Protein AF-A0A4Y8X3A4-F1 (afdb_monomer)

Sequence (207 aa):
MAQTANESTAATILEIVTMAEDASRSAALAQLQHLPTLPSWVALDLTAADAIVARTTQTIHALTLPLPDTMVPVMRAQLRNGIVVGATPRQTARRIMTQLEGAFMGGAVRGERIARTEQLDAHRVAQHAAEQSNRGILKGWVWYTTFDKRTCVSCLVKHGTEYPVDEYGPNDHQNGRCTRLPLTKTAVELGFPGSVEPPSTIPDARA

Nearest PDB structures (foldseek):
  1yvi-assembly2_B  TM=3.212E-01  e=8.922E-01  Oryza sativa
  2k3n-assembly1_A  TM=3.184E-01  e=2.377E+00  Trichonephila antipodiana

Structure (mmCIF, N/CA/C/O backbone):
data_AF-A0A4Y8X3A4-F1
#
_entry.id   AF-A0A4Y8X3A4-F1
#
loop_
_atom_site.group_PDB
_atom_site.id
_atom_site.type_symbol
_atom_site.label_atom_id
_atom_site.label_alt_id
_atom_site.label_comp_id
_atom_site.label_asym_id
_atom_site.label_entity_id
_atom_site.label_seq_id
_atom_site.pdbx_PDB_ins_code
_atom_site.Cartn_x
_atom_site.Cartn_y
_atom_site.Cartn_z
_atom_site.occupancy
_atom_site.B_iso_or_equiv
_atom_site.auth_seq_id
_atom_site.auth_comp_id
_atom_site.auth_asym_id
_atom_site.auth_atom_id
_atom_site.pdbx_PDB_model_num
ATOM 1 N N . MET A 1 1 ? -48.521 -6.956 6.262 1.00 37.25 1 MET A N 1
ATOM 2 C CA . MET A 1 1 ? -47.932 -6.610 4.953 1.00 37.25 1 MET A CA 1
ATOM 3 C C . MET A 1 1 ? -47.542 -5.145 5.012 1.00 37.25 1 MET A C 1
ATOM 5 O O . MET A 1 1 ? -48.410 -4.298 4.888 1.00 37.25 1 MET A O 1
ATOM 9 N N . ALA A 1 2 ? -46.287 -4.854 5.344 1.00 36.62 2 ALA A N 1
ATOM 10 C CA . ALA A 1 2 ? -45.780 -3.490 5.449 1.00 36.62 2 ALA A CA 1
ATOM 11 C C . ALA A 1 2 ? -44.414 -3.452 4.767 1.00 36.62 2 ALA A C 1
ATOM 13 O O . ALA A 1 2 ? -43.447 -4.017 5.270 1.00 36.62 2 ALA A O 1
ATOM 14 N N . GLN A 1 3 ? -44.382 -2.837 3.592 1.00 39.06 3 GLN A N 1
ATOM 15 C CA . GLN A 1 3 ? -43.171 -2.515 2.861 1.00 39.06 3 GLN A CA 1
ATOM 16 C C . GLN A 1 3 ? -43.352 -1.081 2.377 1.00 39.06 3 GLN A C 1
ATOM 18 O O . GLN A 1 3 ? -44.061 -0.817 1.413 1.00 39.06 3 GLN A O 1
ATOM 23 N N . THR A 1 4 ? -42.753 -0.150 3.107 1.00 38.50 4 THR A N 1
ATOM 24 C CA . THR A 1 4 ? -42.442 1.188 2.611 1.00 38.50 4 THR A CA 1
ATOM 25 C C . THR A 1 4 ? -40.965 1.385 2.877 1.00 38.50 4 THR A C 1
ATOM 27 O O . THR A 1 4 ? -40.531 1.512 4.022 1.00 38.50 4 THR A O 1
ATOM 30 N N . ALA A 1 5 ? -40.216 1.265 1.787 1.00 39.66 5 ALA A N 1
ATOM 31 C CA . ALA A 1 5 ? -38.786 1.429 1.702 1.00 39.66 5 ALA A CA 1
ATOM 32 C C . ALA A 1 5 ? -38.383 2.824 2.189 1.00 39.66 5 ALA A C 1
ATOM 34 O O . ALA A 1 5 ? -38.935 3.831 1.754 1.00 39.66 5 ALA A O 1
ATOM 35 N N . ASN A 1 6 ? -37.398 2.862 3.080 1.00 40.59 6 ASN A N 1
ATOM 36 C CA . ASN A 1 6 ? -36.622 4.059 3.355 1.00 40.59 6 ASN A CA 1
ATOM 37 C C . ASN A 1 6 ? -35.340 3.964 2.512 1.00 40.59 6 ASN A C 1
ATOM 39 O O . ASN A 1 6 ? -34.257 3.695 3.029 1.00 40.59 6 ASN A O 1
ATOM 43 N N . GLU A 1 7 ? -35.491 4.066 1.190 1.00 40.91 7 GLU A N 1
ATOM 44 C CA . GLU A 1 7 ? -34.378 4.218 0.249 1.00 40.91 7 GLU A CA 1
ATOM 45 C C . GLU A 1 7 ? -33.883 5.664 0.333 1.00 40.91 7 GLU A C 1
ATOM 47 O O . GLU A 1 7 ? -34.281 6.545 -0.423 1.00 40.91 7 GLU A O 1
ATOM 52 N N . SER A 1 8 ? -33.030 5.925 1.321 1.00 42.97 8 SER A N 1
ATOM 53 C CA . SER A 1 8 ? -32.225 7.139 1.348 1.00 42.97 8 SER A CA 1
ATOM 54 C C . SER A 1 8 ? -31.161 7.035 0.254 1.00 42.97 8 SER A C 1
ATOM 56 O O . SER A 1 8 ? -30.198 6.278 0.384 1.00 42.97 8 SER A O 1
ATOM 58 N N . THR A 1 9 ? -31.330 7.806 -0.819 1.00 42.16 9 THR A N 1
ATOM 59 C CA . THR A 1 9 ? -30.312 8.137 -1.829 1.00 42.16 9 THR A CA 1
ATOM 60 C C . THR A 1 9 ? -29.210 9.010 -1.216 1.00 42.16 9 THR A C 1
ATOM 62 O O . THR A 1 9 ? -29.024 10.167 -1.592 1.00 42.16 9 THR A O 1
ATOM 65 N N . ALA A 1 10 ? -28.499 8.491 -0.218 1.00 46.22 10 ALA A N 1
ATOM 66 C CA . ALA A 1 10 ? -27.272 9.101 0.266 1.00 46.22 10 ALA A CA 1
ATOM 67 C C . ALA A 1 10 ? -26.126 8.574 -0.598 1.00 46.22 10 ALA A C 1
ATOM 69 O O . ALA A 1 10 ? -25.712 7.425 -0.435 1.00 46.22 10 ALA A O 1
ATOM 70 N N . ALA A 1 11 ? -25.645 9.406 -1.526 1.00 57.03 11 ALA A N 1
ATOM 71 C CA . ALA A 1 11 ? -24.447 9.103 -2.299 1.00 57.03 11 ALA A CA 1
ATOM 72 C C . ALA A 1 11 ? -23.308 8.698 -1.352 1.00 57.03 11 ALA A C 1
ATOM 74 O O . ALA A 1 11 ? -23.130 9.291 -0.278 1.00 57.03 11 ALA A O 1
ATOM 75 N N . THR A 1 12 ? -22.554 7.665 -1.718 1.00 74.94 12 THR A N 1
ATOM 76 C CA . THR A 1 12 ? -21.424 7.224 -0.893 1.00 74.94 12 THR A CA 1
ATOM 77 C C . THR A 1 12 ? -20.348 8.315 -0.843 1.00 74.94 12 THR A C 1
ATOM 79 O O . THR A 1 12 ? -20.248 9.156 -1.731 1.00 74.94 12 THR A O 1
ATOM 82 N N . ILE A 1 13 ? -19.502 8.329 0.196 1.00 73.25 13 ILE A N 1
ATOM 83 C CA . ILE A 1 13 ? -18.410 9.323 0.293 1.00 73.25 13 ILE A CA 1
ATOM 84 C C . ILE A 1 13 ? -17.500 9.255 -0.945 1.00 73.25 13 ILE A C 1
ATOM 86 O O . ILE A 1 13 ? -17.018 10.289 -1.394 1.00 73.25 13 ILE A O 1
ATOM 90 N N . LEU A 1 14 ? -17.309 8.060 -1.516 1.00 75.56 14 LEU A N 1
ATOM 91 C CA . LEU A 1 14 ? -16.568 7.875 -2.762 1.00 75.56 14 LEU A CA 1
ATOM 92 C C . LEU A 1 14 ? -17.259 8.583 -3.934 1.00 75.56 14 LEU A C 1
ATOM 94 O O . LEU A 1 14 ? -16.625 9.406 -4.581 1.00 75.56 14 LEU A O 1
ATOM 98 N N . GLU A 1 15 ? -18.556 8.342 -4.148 1.00 79.12 15 GLU A N 1
ATOM 99 C CA . GLU A 1 15 ? -19.337 9.026 -5.191 1.00 79.12 15 GLU A CA 1
ATOM 100 C C . GLU A 1 15 ? -19.286 10.547 -5.037 1.00 79.12 15 GLU A C 1
ATOM 102 O O . GLU A 1 15 ? -19.049 11.254 -6.011 1.00 79.12 15 GLU A O 1
ATOM 107 N N . ILE A 1 16 ? -19.444 11.059 -3.813 1.00 81.38 16 ILE A N 1
ATOM 108 C CA . ILE A 1 16 ? -19.392 12.501 -3.542 1.00 81.38 16 ILE A CA 1
ATOM 109 C C . ILE A 1 16 ? -18.018 13.074 -3.900 1.00 81.38 16 ILE A C 1
ATOM 111 O O . ILE A 1 16 ? -17.946 14.127 -4.533 1.00 81.38 16 ILE A O 1
ATOM 115 N N . VAL A 1 17 ? -16.930 12.404 -3.505 1.00 79.56 17 VAL A N 1
ATOM 116 C CA . VAL A 1 17 ? -15.566 12.864 -3.803 1.00 79.56 17 VAL A CA 1
ATOM 117 C C . VAL A 1 17 ? -15.288 12.807 -5.302 1.00 79.56 17 VAL A C 1
ATOM 119 O O . VAL A 1 17 ? -14.812 13.796 -5.848 1.00 79.56 17 VAL A O 1
ATOM 122 N N . THR A 1 18 ? -15.658 11.725 -5.989 1.00 81.38 18 THR A N 1
ATOM 123 C CA . THR A 1 18 ? -15.489 11.609 -7.445 1.00 81.38 18 THR A CA 1
ATOM 124 C C . THR A 1 18 ? -16.297 12.669 -8.192 1.00 81.38 18 THR A C 1
ATOM 126 O O . THR A 1 18 ? -15.753 13.365 -9.044 1.00 81.38 18 THR A O 1
ATOM 129 N N . MET A 1 19 ? -17.566 12.884 -7.825 1.00 82.62 19 MET A N 1
ATOM 130 C CA . MET A 1 19 ? -18.392 13.942 -8.417 1.00 82.62 19 MET A CA 1
ATOM 131 C C . MET A 1 19 ? -17.796 15.335 -8.181 1.00 82.62 19 MET A C 1
ATOM 133 O O . MET A 1 19 ? -17.809 16.175 -9.080 1.00 82.62 19 MET A O 1
ATOM 137 N N . ALA A 1 20 ? -17.276 15.596 -6.978 1.00 80.56 20 ALA A N 1
ATOM 138 C CA . ALA A 1 20 ? -16.642 16.868 -6.654 1.00 80.56 20 ALA A CA 1
ATOM 139 C C . ALA A 1 20 ? -15.341 17.083 -7.446 1.00 80.56 20 ALA A C 1
ATOM 141 O O . ALA A 1 20 ? -15.086 18.200 -7.906 1.00 80.56 20 ALA A O 1
ATOM 142 N N . GLU A 1 21 ? -14.538 16.033 -7.633 1.00 82.38 21 GLU A N 1
ATOM 143 C CA . GLU A 1 21 ? -13.332 16.066 -8.463 1.00 82.38 21 GLU A CA 1
ATOM 144 C C . GLU A 1 21 ? -13.672 16.329 -9.931 1.00 82.38 21 GLU A C 1
ATOM 146 O O . GLU A 1 21 ? -13.106 17.250 -10.520 1.00 82.38 21 GLU A O 1
ATOM 151 N N . ASP A 1 22 ? -14.635 15.602 -10.501 1.00 83.56 22 ASP A N 1
ATOM 152 C CA . ASP A 1 22 ? -15.072 15.775 -11.890 1.00 83.56 22 ASP A CA 1
ATOM 153 C C . ASP A 1 22 ? -15.639 17.173 -12.143 1.00 83.56 22 ASP A C 1
ATOM 155 O O . ASP A 1 22 ? -15.306 17.812 -13.148 1.00 83.56 22 ASP A O 1
ATOM 159 N N . ALA A 1 23 ? -16.453 17.688 -11.217 1.00 83.56 23 ALA A N 1
ATOM 160 C CA . ALA A 1 23 ? -17.011 19.031 -11.316 1.00 83.56 23 ALA A CA 1
ATOM 161 C C . ALA A 1 23 ? -15.909 20.100 -11.246 1.00 83.56 23 ALA A C 1
ATOM 163 O O . ALA A 1 23 ? -15.872 21.012 -12.076 1.00 83.56 23 ALA A O 1
ATOM 164 N N . SER A 1 24 ? -14.978 19.964 -10.296 1.00 82.44 24 SER A N 1
ATOM 165 C CA . SER A 1 24 ? -13.860 20.899 -10.122 1.00 82.44 24 SER A CA 1
ATOM 166 C C . SER A 1 24 ? -12.913 20.875 -11.320 1.00 82.44 24 SER A C 1
ATOM 168 O O . SER A 1 24 ? -12.515 21.929 -11.819 1.00 82.44 24 SER A O 1
ATOM 170 N N . ARG A 1 25 ? -12.603 19.681 -11.835 1.00 83.44 25 ARG A N 1
ATOM 171 C CA . ARG A 1 25 ? -11.782 19.491 -13.030 1.00 83.44 25 ARG A CA 1
ATOM 172 C C . ARG A 1 25 ? -12.450 20.100 -14.255 1.00 83.44 25 ARG A C 1
ATOM 174 O O . ARG A 1 25 ? -11.798 20.829 -14.995 1.00 83.44 25 ARG A O 1
ATOM 181 N N . SER A 1 26 ? -13.738 19.836 -14.461 1.00 83.50 26 SER A N 1
ATOM 182 C CA . SER A 1 26 ? -14.492 20.368 -15.601 1.00 83.50 26 SER A CA 1
ATOM 183 C C . SER A 1 26 ? -14.543 21.896 -15.574 1.00 83.50 26 SER A C 1
ATOM 185 O O . SER A 1 26 ? -14.273 22.537 -16.589 1.00 83.50 26 SER A O 1
ATOM 187 N N . ALA A 1 27 ? -14.812 22.488 -14.406 1.00 84.06 27 ALA A N 1
ATOM 188 C CA . ALA A 1 27 ? -14.822 23.938 -14.233 1.00 84.06 27 ALA A CA 1
ATOM 189 C C . ALA A 1 27 ? -13.441 24.563 -14.496 1.00 84.06 27 ALA A C 1
ATOM 191 O O . ALA A 1 27 ? -13.343 25.559 -15.214 1.00 84.06 27 ALA A O 1
ATOM 192 N N . ALA A 1 28 ? -12.370 23.960 -13.969 1.00 80.12 28 ALA A N 1
ATOM 193 C CA . ALA A 1 28 ? -11.006 24.435 -14.184 1.00 80.12 28 ALA A CA 1
ATOM 194 C C . ALA A 1 28 ? -10.580 24.315 -15.658 1.00 80.12 28 ALA A C 1
ATOM 196 O O . ALA A 1 28 ? -10.058 25.268 -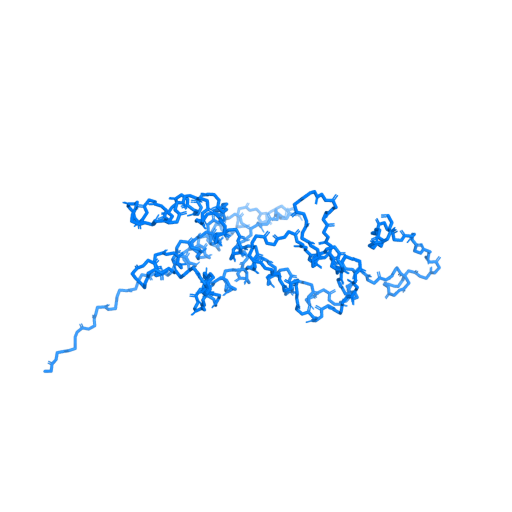16.231 1.00 80.12 28 ALA A O 1
ATOM 197 N N . LEU A 1 29 ? -10.840 23.176 -16.308 1.00 82.44 29 LEU A N 1
ATOM 198 C CA . LEU A 1 29 ? -10.489 22.965 -17.716 1.00 82.44 29 LEU A CA 1
ATOM 199 C C . LEU A 1 29 ? -11.246 23.912 -18.653 1.00 82.44 29 LEU A C 1
ATOM 201 O O . LEU A 1 29 ? -10.644 24.434 -19.589 1.00 82.44 29 LEU A O 1
ATOM 205 N N . ALA A 1 30 ? -12.521 24.197 -18.376 1.00 85.62 30 ALA A N 1
ATOM 206 C CA . ALA A 1 30 ? -13.301 25.158 -19.155 1.00 85.62 30 ALA A CA 1
ATOM 207 C C . ALA A 1 30 ? -12.682 26.569 -19.139 1.00 85.62 30 ALA A C 1
ATOM 209 O O . ALA A 1 30 ? -12.715 27.272 -20.147 1.00 85.62 30 ALA A O 1
ATOM 210 N N . G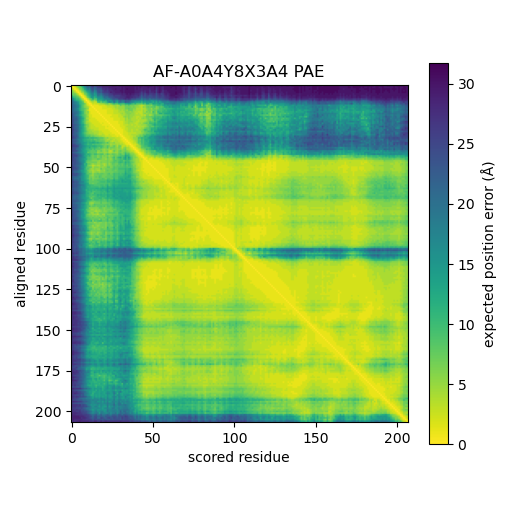LN A 1 31 ? -12.077 26.976 -18.019 1.00 85.19 31 GLN A N 1
ATOM 211 C CA . GLN A 1 31 ? -11.405 28.275 -17.890 1.00 85.19 31 GLN A CA 1
ATOM 212 C C . GLN A 1 31 ? -10.000 28.293 -18.508 1.00 85.19 31 GLN A C 1
ATOM 214 O O . GLN A 1 31 ? -9.510 29.350 -18.904 1.00 85.19 31 GLN A O 1
ATOM 219 N N . LEU A 1 32 ? -9.345 27.134 -18.594 1.00 83.56 32 LEU A N 1
ATOM 220 C CA . LEU A 1 32 ? -7.941 27.003 -18.995 1.00 83.56 32 LEU A CA 1
ATOM 221 C C . LEU A 1 32 ? -7.754 26.454 -20.415 1.00 83.56 32 LEU A C 1
ATOM 223 O O . LEU A 1 32 ? -6.618 26.284 -20.848 1.00 83.56 32 LEU A O 1
ATOM 227 N N . GLN A 1 33 ? -8.839 26.235 -21.165 1.00 82.31 33 GLN A N 1
ATOM 228 C CA . GLN A 1 33 ? -8.827 25.711 -22.540 1.00 82.31 33 GLN A CA 1
ATOM 229 C C . GLN A 1 33 ? -7.949 26.509 -23.524 1.00 82.31 33 GLN A C 1
ATOM 231 O O . GLN A 1 33 ? -7.581 26.001 -24.578 1.00 82.31 33 GLN A O 1
ATOM 236 N N . HIS A 1 34 ? -7.627 27.764 -23.194 1.00 83.38 34 HIS A N 1
ATOM 237 C CA . HIS A 1 34 ? -6.795 28.653 -24.007 1.00 83.38 34 HIS A CA 1
ATOM 238 C C . HIS A 1 34 ? -5.291 28.506 -23.734 1.00 83.38 34 HIS A C 1
ATOM 240 O O . HIS A 1 34 ? -4.484 29.124 -24.429 1.00 83.38 34 HIS A O 1
ATOM 246 N N . LEU A 1 35 ? -4.897 27.732 -22.717 1.00 79.75 35 LEU A N 1
ATOM 247 C CA . LEU A 1 35 ? -3.492 27.498 -22.412 1.00 79.75 35 LEU A CA 1
ATOM 248 C C . LEU A 1 35 ? -2.891 26.452 -23.363 1.00 79.75 35 LEU A C 1
ATOM 250 O O . LEU A 1 35 ? -3.526 25.435 -23.639 1.00 79.75 35 LEU A O 1
ATOM 254 N N . PRO A 1 36 ? -1.642 26.652 -23.824 1.00 78.94 36 PRO A N 1
ATOM 255 C CA . PRO A 1 36 ? -0.956 25.696 -24.696 1.00 78.94 36 PRO A CA 1
ATOM 256 C C . PRO A 1 36 ? -0.659 24.360 -23.995 1.00 78.94 36 PRO A C 1
ATOM 258 O O . PRO A 1 36 ? -0.498 23.339 -24.658 1.00 78.94 36 PRO A O 1
ATOM 261 N N . THR A 1 37 ? -0.602 24.357 -22.661 1.00 80.50 37 THR A N 1
ATOM 262 C CA . THR A 1 37 ? -0.481 23.165 -21.818 1.00 80.50 37 THR A CA 1
ATOM 263 C C . THR A 1 37 ? -1.433 23.278 -20.632 1.00 80.50 37 THR A C 1
ATOM 265 O O . THR A 1 37 ? -1.463 24.285 -19.925 1.00 80.50 37 THR A O 1
ATOM 268 N N . LEU A 1 38 ? -2.233 22.235 -20.416 1.00 74.69 38 LEU A N 1
ATOM 269 C CA . LEU A 1 38 ? -3.168 22.172 -19.296 1.00 74.69 38 LEU A CA 1
ATOM 270 C C . LEU A 1 38 ? -2.436 21.723 -18.020 1.00 74.69 38 LEU A C 1
ATOM 272 O O . LEU A 1 38 ? -1.520 20.899 -18.106 1.00 74.69 38 LEU A O 1
ATOM 276 N N . PRO A 1 39 ? -2.822 22.233 -16.836 1.00 74.56 39 PRO A N 1
ATOM 277 C CA . PRO A 1 39 ? -2.246 21.777 -15.576 1.00 74.56 39 PRO A CA 1
ATOM 278 C C . PRO A 1 39 ? -2.565 20.297 -15.331 1.00 74.56 39 PRO A C 1
ATOM 280 O O . PRO A 1 39 ? -3.633 19.804 -15.703 1.00 74.56 39 PRO A O 1
ATOM 283 N N . SER A 1 40 ? -1.646 19.586 -14.673 1.00 72.56 40 SER A N 1
ATOM 284 C CA . SER A 1 40 ? -1.920 18.235 -14.188 1.00 72.56 40 SER A CA 1
ATOM 285 C C . SER A 1 40 ? -2.915 18.285 -13.028 1.00 72.56 40 SER A C 1
ATOM 287 O O . SER A 1 40 ? -2.868 19.171 -12.174 1.00 72.56 40 SER A O 1
ATOM 289 N N . TRP A 1 41 ? -3.838 17.326 -13.009 1.00 71.38 41 TRP A N 1
ATOM 290 C CA . TRP A 1 41 ? -4.857 17.195 -11.974 1.00 71.38 41 TRP A CA 1
ATOM 291 C C . TRP A 1 41 ? -4.546 15.965 -11.126 1.00 71.38 41 TRP A C 1
ATOM 293 O O . TRP A 1 41 ? -4.393 14.871 -11.668 1.00 71.38 41 TRP A O 1
ATOM 303 N N . VAL A 1 42 ? -4.439 16.139 -9.810 1.00 73.56 42 VAL A N 1
ATOM 304 C CA . VAL A 1 42 ? -4.311 15.016 -8.875 1.00 73.56 42 VAL A CA 1
ATOM 305 C C . VAL A 1 42 ? -5.721 14.577 -8.501 1.00 73.56 42 VAL A C 1
ATOM 307 O O . VAL A 1 42 ? -6.483 15.378 -7.967 1.00 73.56 42 VAL A O 1
ATOM 310 N N . ALA A 1 43 ? -6.061 13.332 -8.819 1.00 74.69 43 ALA A N 1
ATOM 311 C CA . ALA A 1 43 ? -7.347 12.721 -8.500 1.00 74.69 43 ALA A CA 1
ATOM 312 C C . ALA A 1 43 ? -7.181 11.640 -7.428 1.00 74.69 43 ALA A C 1
ATOM 314 O O . ALA A 1 43 ? -6.070 11.143 -7.200 1.00 74.69 43 ALA A O 1
ATOM 315 N N . LEU A 1 44 ? -8.293 11.255 -6.808 1.00 80.12 44 LEU A N 1
ATOM 316 C CA . LEU A 1 44 ? -8.355 10.101 -5.929 1.00 80.12 44 LEU A CA 1
ATOM 317 C C . LEU A 1 44 ? -7.925 8.833 -6.678 1.00 80.12 44 LEU A C 1
ATOM 319 O O . LEU A 1 44 ? -8.403 8.525 -7.771 1.00 80.12 44 LEU A O 1
ATOM 323 N N . ASP A 1 45 ? -7.052 8.050 -6.048 1.00 83.69 45 ASP A N 1
ATOM 324 C CA . ASP A 1 45 ? -6.712 6.718 -6.530 1.00 83.69 45 ASP A CA 1
ATOM 325 C C . ASP A 1 45 ? -7.873 5.754 -6.247 1.00 83.69 45 ASP A C 1
ATOM 327 O O . ASP A 1 45 ? -8.006 5.200 -5.149 1.00 83.69 45 ASP A O 1
ATOM 331 N N . LEU A 1 46 ? -8.731 5.571 -7.252 1.00 88.62 46 LEU A N 1
ATOM 332 C CA . LEU A 1 46 ? -9.888 4.681 -7.170 1.00 88.62 46 LEU A CA 1
ATOM 333 C C . LEU A 1 46 ? -9.480 3.227 -6.908 1.00 88.62 46 LEU A C 1
ATOM 335 O O . LEU A 1 46 ? -10.196 2.516 -6.212 1.00 88.62 46 LEU A O 1
ATOM 339 N N . THR A 1 47 ? -8.293 2.803 -7.355 1.00 91.50 47 THR A N 1
ATOM 340 C CA . THR A 1 47 ? -7.802 1.445 -7.087 1.00 91.50 47 THR A CA 1
ATOM 341 C C . THR A 1 47 ? -7.520 1.261 -5.600 1.00 91.50 47 THR A C 1
ATOM 343 O O . THR A 1 47 ? -7.878 0.237 -5.020 1.00 91.50 47 THR A O 1
ATOM 346 N N . ALA A 1 48 ? -6.920 2.262 -4.948 1.00 92.50 48 ALA A N 1
ATOM 347 C CA . ALA A 1 48 ? -6.712 2.233 -3.502 1.00 92.50 48 ALA A CA 1
ATOM 348 C C . ALA A 1 48 ? -8.048 2.296 -2.737 1.00 92.50 48 ALA A C 1
ATOM 350 O O . ALA A 1 48 ? -8.213 1.609 -1.724 1.00 92.50 48 ALA A O 1
ATOM 351 N N . ALA A 1 49 ? -9.010 3.095 -3.215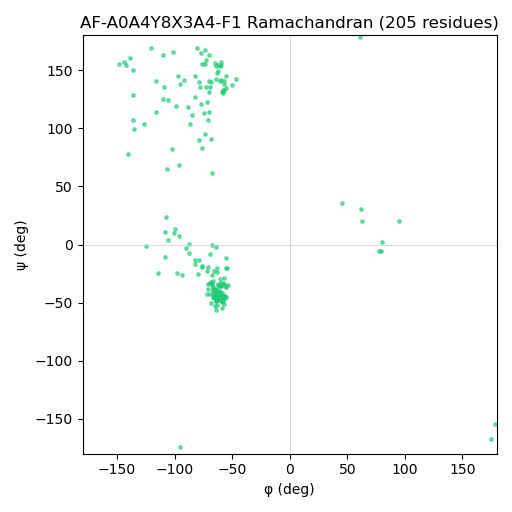 1.00 92.75 49 ALA A N 1
ATOM 352 C CA . ALA A 1 49 ? -10.346 3.187 -2.625 1.00 92.75 49 ALA A CA 1
ATOM 353 C C . ALA A 1 49 ? -11.098 1.842 -2.695 1.00 92.75 49 ALA A C 1
ATOM 355 O O . ALA A 1 49 ? -11.596 1.355 -1.676 1.00 92.75 49 ALA A O 1
ATOM 356 N N . ASP A 1 50 ? -11.101 1.192 -3.855 1.00 93.88 50 ASP A N 1
ATOM 357 C CA . ASP A 1 50 ? -11.715 -0.123 -4.048 1.00 93.88 50 ASP A CA 1
ATOM 358 C C . ASP A 1 50 ? -11.002 -1.200 -3.226 1.00 93.88 50 ASP A C 1
ATOM 360 O O . ASP A 1 50 ? -11.645 -2.033 -2.576 1.00 93.88 50 ASP A O 1
ATOM 364 N N . ALA A 1 51 ? -9.667 -1.142 -3.165 1.00 94.44 51 ALA A N 1
ATOM 365 C CA . ALA A 1 51 ? -8.869 -2.061 -2.366 1.00 94.44 51 ALA A CA 1
ATOM 366 C C . ALA A 1 51 ? -9.226 -1.983 -0.877 1.00 94.44 51 ALA A C 1
ATOM 368 O O . ALA A 1 51 ? -9.404 -3.025 -0.241 1.00 94.44 51 ALA A O 1
ATOM 369 N N . ILE A 1 52 ? -9.389 -0.782 -0.302 1.00 95.69 52 ILE A N 1
ATOM 370 C CA . ILE A 1 52 ? -9.777 -0.666 1.111 1.00 95.69 52 ILE A CA 1
ATOM 371 C C . ILE A 1 52 ? -11.231 -1.085 1.345 1.00 95.69 52 ILE A C 1
ATOM 373 O O . ILE A 1 52 ? -11.535 -1.689 2.377 1.00 95.69 52 ILE A O 1
ATOM 377 N N . VAL A 1 53 ? -12.140 -0.832 0.397 1.00 94.94 53 VAL A N 1
ATOM 378 C CA . VAL A 1 53 ? -13.521 -1.329 0.470 1.00 94.94 53 VAL A CA 1
ATOM 379 C C . VAL A 1 53 ? -13.512 -2.856 0.543 1.00 94.94 53 VAL A C 1
ATOM 381 O O . VAL A 1 53 ? -14.016 -3.409 1.524 1.00 94.94 53 VAL A O 1
ATOM 384 N N . ALA A 1 54 ? -12.853 -3.523 -0.408 1.00 94.50 54 ALA A N 1
ATOM 385 C CA . ALA A 1 54 ? -12.720 -4.976 -0.442 1.00 94.50 54 ALA A CA 1
ATOM 386 C C . ALA A 1 54 ? -12.039 -5.515 0.822 1.00 94.50 54 ALA A C 1
ATOM 388 O O . ALA A 1 54 ? -12.555 -6.425 1.475 1.00 94.50 54 ALA A O 1
ATOM 389 N N . ARG A 1 55 ? -10.926 -4.906 1.241 1.00 93.62 55 ARG A N 1
ATOM 390 C CA . ARG A 1 55 ? -10.175 -5.318 2.428 1.00 93.62 55 ARG A CA 1
ATOM 391 C C . ARG A 1 55 ? -11.006 -5.218 3.705 1.00 93.62 55 ARG A C 1
ATOM 393 O O . ARG A 1 55 ? -10.972 -6.125 4.535 1.00 93.62 55 ARG A O 1
ATOM 400 N N . THR A 1 56 ? -11.818 -4.170 3.849 1.00 94.94 56 THR A N 1
ATOM 401 C CA . THR A 1 56 ? -12.689 -4.009 5.022 1.00 94.94 56 THR A CA 1
ATOM 402 C C . THR A 1 56 ? -13.834 -5.017 5.093 1.00 94.94 56 THR A C 1
ATOM 404 O O . THR A 1 56 ? -14.475 -5.094 6.133 1.00 94.94 56 THR A O 1
ATOM 407 N N . THR A 1 57 ? -14.077 -5.841 4.071 1.00 94.25 57 THR A N 1
ATOM 408 C CA . THR A 1 57 ? -14.999 -6.990 4.186 1.00 94.25 57 THR A CA 1
ATOM 409 C C . THR A 1 57 ? -14.378 -8.171 4.947 1.00 94.25 57 THR A C 1
ATOM 411 O O . THR A 1 57 ? -15.096 -8.995 5.512 1.00 94.25 57 THR A O 1
ATOM 414 N N . GLN A 1 58 ? -13.047 -8.210 5.044 1.00 93.69 58 GLN A N 1
ATOM 415 C CA . GLN A 1 58 ? -12.268 -9.277 5.674 1.00 93.69 58 GLN A CA 1
ATOM 416 C C . GLN A 1 58 ? -11.915 -8.954 7.142 1.00 93.69 58 GLN A C 1
ATOM 418 O O . GLN A 1 58 ? -12.360 -7.953 7.719 1.00 93.69 58 GLN A O 1
ATOM 423 N N . THR A 1 59 ? -11.104 -9.810 7.774 1.00 92.56 59 THR A N 1
ATOM 424 C CA . THR A 1 59 ? -10.575 -9.596 9.130 1.00 92.56 59 THR A CA 1
ATOM 425 C C . THR A 1 59 ? -9.469 -8.537 9.123 1.00 92.56 59 THR A C 1
ATOM 427 O O . THR A 1 59 ? -8.379 -8.783 8.610 1.00 92.56 59 THR A O 1
ATOM 430 N N . ILE A 1 60 ? -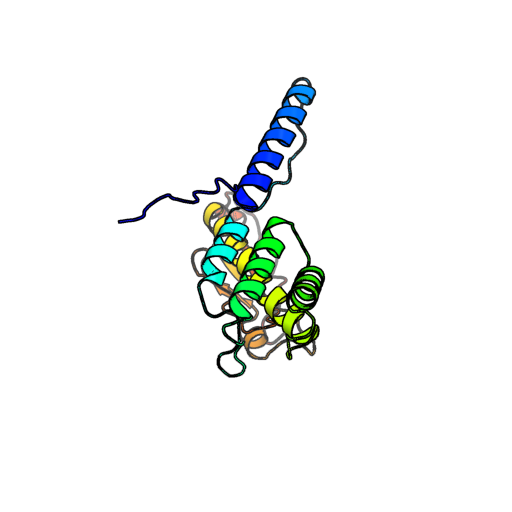9.730 -7.384 9.748 1.00 91.75 60 ILE A N 1
ATOM 431 C CA . ILE A 1 60 ? -8.829 -6.208 9.827 1.00 91.75 60 ILE A CA 1
ATOM 432 C C . ILE A 1 60 ? -8.050 -6.102 11.154 1.00 91.75 60 ILE A C 1
ATOM 434 O O . ILE A 1 60 ? -7.517 -5.057 11.524 1.00 91.75 60 ILE A O 1
ATOM 438 N N . HIS A 1 61 ? -8.049 -7.167 11.946 1.00 90.62 61 HIS A N 1
ATOM 439 C CA . HIS A 1 61 ? -7.344 -7.238 13.221 1.00 90.62 61 HIS A CA 1
ATOM 440 C C . HIS A 1 61 ? -6.673 -8.601 13.366 1.00 90.62 61 HIS A C 1
ATOM 442 O O . HIS A 1 61 ? -7.038 -9.568 12.701 1.00 90.62 61 HIS A O 1
ATOM 448 N N . ALA A 1 62 ? -5.690 -8.694 14.258 1.00 88.50 62 ALA A N 1
ATOM 449 C CA . ALA A 1 62 ? -5.075 -9.975 14.576 1.00 88.50 62 ALA A CA 1
ATOM 450 C C . ALA A 1 62 ? -6.125 -10.953 15.133 1.00 88.50 62 ALA A C 1
ATOM 452 O O . ALA A 1 62 ? -6.992 -10.558 15.914 1.00 88.50 62 ALA A O 1
ATOM 453 N N . LEU A 1 63 ? -6.029 -12.230 14.760 1.00 89.81 63 LEU A N 1
ATOM 454 C CA . LEU A 1 63 ? -6.913 -13.279 15.288 1.00 89.81 63 LEU A CA 1
ATOM 455 C C . LEU A 1 63 ? -6.670 -13.530 16.782 1.00 89.81 63 LEU A C 1
ATOM 457 O O . LEU A 1 63 ? -7.596 -13.829 17.524 1.00 89.81 63 LEU A O 1
ATOM 461 N N . THR A 1 64 ? -5.430 -13.342 17.235 1.00 90.75 64 THR A N 1
ATOM 462 C CA . THR A 1 64 ? -5.020 -13.483 18.641 1.00 90.75 64 THR A CA 1
ATOM 463 C C . THR A 1 64 ? -5.391 -12.284 19.510 1.00 90.75 64 THR A C 1
ATOM 465 O O . THR A 1 64 ? -5.317 -12.359 20.732 1.00 90.75 64 THR A O 1
ATOM 468 N N . LEU A 1 65 ? -5.777 -11.165 18.895 1.00 88.56 65 LEU A N 1
ATOM 469 C CA . LEU A 1 65 ? -6.226 -9.967 19.590 1.00 88.56 65 LEU A CA 1
ATOM 470 C C . LEU A 1 65 ? -7.405 -9.380 18.806 1.00 88.56 65 LEU A C 1
ATOM 472 O O . LEU A 1 65 ? -7.211 -8.429 18.035 1.00 88.56 65 LEU A O 1
ATOM 476 N N . PRO A 1 66 ? -8.608 -9.961 18.955 1.00 90.81 66 PRO A N 1
ATOM 477 C CA . PRO A 1 66 ? -9.771 -9.560 18.182 1.00 90.81 66 PRO A CA 1
ATOM 478 C C . PRO A 1 66 ? -10.282 -8.174 18.579 1.00 90.81 66 PRO A C 1
ATOM 480 O O . PRO A 1 66 ? -9.910 -7.610 19.618 1.00 90.81 66 PRO A O 1
ATOM 483 N N . LEU A 1 67 ? -11.100 -7.586 17.709 1.00 89.44 67 LEU A N 1
ATOM 484 C CA . LEU A 1 67 ? -11.938 -6.445 18.061 1.00 89.44 67 LEU A CA 1
ATOM 485 C C . LEU A 1 67 ? -13.342 -6.945 18.406 1.00 89.44 67 LEU A C 1
ATOM 487 O O . LEU A 1 67 ? -13.796 -7.891 17.769 1.00 89.44 67 LEU A O 1
ATOM 491 N N . PRO A 1 68 ? -14.039 -6.318 19.369 1.00 89.56 68 PRO A N 1
ATOM 492 C CA . PRO A 1 68 ? -15.455 -6.582 19.582 1.00 89.56 68 PRO A CA 1
ATOM 493 C C . PRO A 1 68 ? -16.261 -6.316 18.307 1.00 89.56 68 PRO A C 1
ATOM 495 O O . PRO A 1 68 ? -16.022 -5.312 17.628 1.00 89.56 68 PRO A O 1
ATOM 498 N N . ASP A 1 69 ? -17.253 -7.162 18.025 1.00 89.31 69 ASP A N 1
ATOM 499 C CA . ASP A 1 69 ? -18.097 -7.056 16.825 1.00 89.31 69 ASP A CA 1
ATOM 500 C C . ASP A 1 69 ? -18.808 -5.703 16.717 1.00 89.31 69 ASP A C 1
ATOM 502 O O . ASP A 1 69 ? -19.032 -5.196 15.621 1.00 89.31 69 ASP A O 1
ATOM 506 N N . THR A 1 70 ? -19.086 -5.059 17.851 1.00 89.88 70 THR A N 1
ATOM 507 C CA . THR A 1 70 ? -19.668 -3.711 17.911 1.00 89.88 70 THR A CA 1
ATOM 508 C C . THR A 1 70 ? -18.720 -2.618 17.405 1.00 89.88 70 THR A C 1
ATOM 510 O O . THR A 1 70 ? -19.174 -1.590 16.911 1.00 89.88 70 THR A O 1
ATOM 513 N N . MET A 1 71 ? -17.401 -2.824 17.480 1.00 91.00 71 MET A N 1
ATOM 514 C CA . MET A 1 71 ? -16.387 -1.839 17.076 1.00 91.00 71 MET A CA 1
ATOM 515 C C . MET A 1 71 ? -15.917 -2.024 15.633 1.00 91.00 71 MET A C 1
ATOM 517 O O . MET A 1 71 ? -15.457 -1.069 15.002 1.00 91.00 71 MET A O 1
ATOM 521 N N . VAL A 1 72 ? -16.011 -3.245 15.102 1.00 92.38 72 VAL A N 1
ATOM 522 C CA . VAL A 1 72 ? -15.546 -3.588 13.751 1.00 92.38 72 VAL A CA 1
ATOM 523 C C . VAL A 1 72 ? -16.193 -2.702 12.669 1.00 92.38 72 VAL A C 1
ATOM 525 O O . VAL A 1 72 ? -15.445 -2.174 11.841 1.00 92.38 72 VAL A O 1
ATOM 528 N N . PRO A 1 73 ? -17.517 -2.443 12.662 1.00 93.62 73 PRO A N 1
ATOM 529 C CA . PRO A 1 73 ? -18.142 -1.561 11.675 1.00 93.62 73 PRO A CA 1
ATOM 530 C C . PRO A 1 73 ? -17.589 -0.133 11.699 1.00 93.62 73 PRO A C 1
ATOM 532 O O . PRO A 1 73 ? -17.286 0.426 10.643 1.00 93.62 73 PRO A O 1
ATOM 535 N N . VAL A 1 74 ? -17.390 0.434 12.894 1.00 92.94 74 VAL A N 1
ATOM 536 C CA . VAL A 1 74 ? -16.847 1.790 13.072 1.00 92.94 74 VAL A CA 1
ATOM 537 C C . VAL A 1 74 ? -15.404 1.856 12.578 1.00 92.94 74 VAL A C 1
ATOM 539 O O . VAL A 1 74 ? -15.053 2.753 11.811 1.00 92.94 74 VAL A O 1
ATOM 542 N N . MET A 1 75 ? -14.579 0.872 12.950 1.00 93.19 75 MET A N 1
ATOM 543 C CA . MET A 1 75 ? -13.196 0.762 12.484 1.00 93.19 75 MET A CA 1
ATOM 544 C C . MET A 1 75 ? -13.140 0.711 10.952 1.00 93.19 75 MET A C 1
ATOM 546 O O . MET A 1 75 ? -12.457 1.520 10.330 1.00 93.19 75 MET A O 1
ATOM 550 N N . ARG A 1 76 ? -13.918 -0.183 10.329 1.00 95.44 76 ARG A N 1
ATOM 551 C CA . ARG A 1 76 ? -14.000 -0.336 8.868 1.00 95.44 76 ARG A CA 1
ATOM 552 C C . ARG A 1 76 ? -14.422 0.961 8.175 1.00 95.44 76 ARG A C 1
ATOM 554 O O . ARG A 1 76 ? -13.816 1.336 7.175 1.00 95.44 76 ARG A O 1
ATOM 561 N N . ALA A 1 77 ? -15.418 1.665 8.714 1.00 95.00 77 ALA A N 1
ATOM 562 C CA . ALA A 1 77 ? -15.865 2.944 8.166 1.00 95.00 77 ALA A CA 1
ATOM 563 C C . ALA A 1 77 ? -14.753 4.001 8.190 1.00 95.00 77 ALA A C 1
ATOM 565 O O . ALA A 1 77 ? -14.510 4.662 7.183 1.00 95.00 77 ALA A O 1
ATOM 566 N N . GLN A 1 78 ? -14.027 4.122 9.305 1.00 95.12 78 GLN A N 1
ATOM 567 C CA . GLN A 1 78 ? -12.939 5.095 9.401 1.00 95.12 78 GLN A CA 1
ATOM 568 C C . GLN A 1 78 ? -11.737 4.734 8.525 1.00 95.12 78 GLN A C 1
ATOM 570 O O . GLN A 1 78 ? -11.103 5.637 7.986 1.00 95.12 78 GLN A O 1
ATOM 575 N N . LEU A 1 79 ? -11.445 3.445 8.330 1.00 96.19 79 LEU A N 1
ATOM 576 C CA . LEU A 1 79 ? -10.402 2.999 7.404 1.00 96.19 79 LEU A CA 1
ATOM 577 C C . LEU A 1 79 ? -10.723 3.381 5.954 1.00 96.19 79 LEU A C 1
ATOM 579 O O . LEU A 1 79 ? -9.874 3.980 5.296 1.00 96.19 79 LEU A O 1
ATOM 583 N N . ARG A 1 80 ? -11.954 3.117 5.487 1.00 95.88 80 ARG A N 1
ATOM 584 C CA . ARG A 1 80 ? -12.406 3.535 4.147 1.00 95.88 80 ARG A CA 1
ATOM 585 C C . ARG A 1 80 ? -12.319 5.048 3.976 1.00 95.88 80 ARG A C 1
ATOM 587 O O . ARG A 1 80 ? -11.700 5.527 3.033 1.00 95.88 80 ARG A O 1
ATOM 594 N N . ASN A 1 81 ? -12.859 5.797 4.938 1.00 92.94 81 ASN A N 1
ATOM 595 C CA . ASN A 1 81 ? -12.804 7.258 4.916 1.00 92.94 81 ASN A CA 1
ATOM 596 C C . ASN A 1 81 ? -11.365 7.778 4.918 1.00 92.94 81 ASN A C 1
ATOM 598 O O . ASN A 1 81 ? -11.099 8.819 4.330 1.00 92.94 81 ASN A O 1
ATOM 602 N N . GLY A 1 82 ? -10.447 7.072 5.584 1.00 93.88 82 GLY A N 1
ATOM 603 C CA . GLY A 1 82 ? -9.035 7.426 5.642 1.00 93.88 82 GLY A CA 1
ATOM 604 C C . GLY A 1 82 ? -8.389 7.489 4.261 1.00 93.88 82 GLY A C 1
ATOM 605 O O . GLY A 1 82 ? -7.735 8.481 3.962 1.00 93.88 82 GLY A O 1
ATOM 606 N N . ILE A 1 83 ? -8.635 6.488 3.412 1.00 93.56 83 ILE A N 1
ATOM 607 C CA . ILE A 1 83 ? -8.147 6.475 2.026 1.00 93.56 83 ILE A CA 1
ATOM 608 C C . ILE A 1 83 ? -8.840 7.547 1.188 1.00 93.56 83 ILE A C 1
ATOM 610 O O . ILE A 1 83 ? -8.163 8.358 0.565 1.00 93.56 83 ILE A O 1
ATOM 614 N N . VAL A 1 84 ? -10.175 7.596 1.226 1.00 89.75 84 VAL A N 1
ATOM 615 C CA . VAL A 1 84 ? -10.963 8.478 0.347 1.00 89.75 84 VAL A CA 1
ATOM 616 C C . VAL A 1 84 ? -10.640 9.960 0.559 1.00 89.75 84 VAL A C 1
ATOM 618 O O . VAL A 1 84 ? -10.604 10.724 -0.395 1.00 89.75 84 VAL A O 1
ATOM 621 N N . VAL A 1 85 ? -10.365 10.378 1.798 1.00 88.50 85 VAL A N 1
ATOM 622 C CA . VAL A 1 85 ? -10.051 11.786 2.110 1.00 88.50 85 VAL A CA 1
ATOM 623 C C . VAL A 1 85 ? -8.552 12.058 2.279 1.00 88.50 85 VAL A C 1
ATOM 625 O O . VAL A 1 85 ? -8.183 13.112 2.797 1.00 88.50 85 VAL A O 1
ATOM 628 N N . GLY A 1 86 ? -7.684 11.099 1.935 1.00 88.88 86 GLY A N 1
ATOM 629 C CA . GLY A 1 86 ? -6.227 11.241 2.057 1.00 88.88 86 GLY A CA 1
ATOM 630 C C . GLY A 1 86 ? -5.729 11.459 3.493 1.00 88.88 86 GLY A C 1
ATOM 631 O O . GLY A 1 86 ? -4.740 12.158 3.723 1.00 88.88 86 GLY A O 1
ATOM 632 N N . ALA A 1 87 ? -6.420 10.909 4.495 1.00 93.62 87 ALA A N 1
ATOM 633 C CA . ALA A 1 87 ? -6.039 11.074 5.891 1.00 93.62 87 ALA A CA 1
ATOM 634 C C . ALA A 1 87 ? -4.867 10.160 6.262 1.00 93.62 87 ALA A C 1
ATOM 636 O O . ALA A 1 87 ? -4.886 8.956 6.027 1.00 93.62 87 ALA A O 1
ATOM 637 N N . THR A 1 88 ? -3.893 10.708 6.985 1.00 95.19 88 THR A N 1
ATOM 638 C CA . THR A 1 88 ? -2.789 9.920 7.547 1.00 95.19 88 THR A CA 1
ATOM 639 C C . THR A 1 88 ? -3.298 8.826 8.503 1.00 95.19 88 THR A C 1
ATOM 641 O O . THR A 1 88 ? -4.345 8.998 9.152 1.00 95.19 88 THR A O 1
ATOM 644 N N . PRO A 1 89 ? -2.517 7.751 8.734 1.00 95.88 89 PRO A N 1
ATOM 645 C CA . PRO A 1 89 ? -2.864 6.721 9.713 1.00 95.88 89 PRO A CA 1
ATOM 646 C C . PRO A 1 89 ? -3.151 7.275 11.112 1.00 95.88 89 PRO A C 1
ATOM 648 O O . PRO A 1 89 ? -4.053 6.807 11.800 1.00 95.88 89 PRO A O 1
ATOM 651 N N . ARG A 1 90 ? -2.437 8.333 11.522 1.00 95.75 90 ARG A N 1
ATOM 652 C CA . ARG A 1 90 ? -2.647 9.012 12.811 1.00 95.75 90 ARG A CA 1
ATOM 653 C C . ARG A 1 90 ? -3.963 9.771 12.873 1.00 95.75 90 ARG A C 1
ATOM 655 O O . ARG A 1 90 ? -4.640 9.725 13.895 1.00 95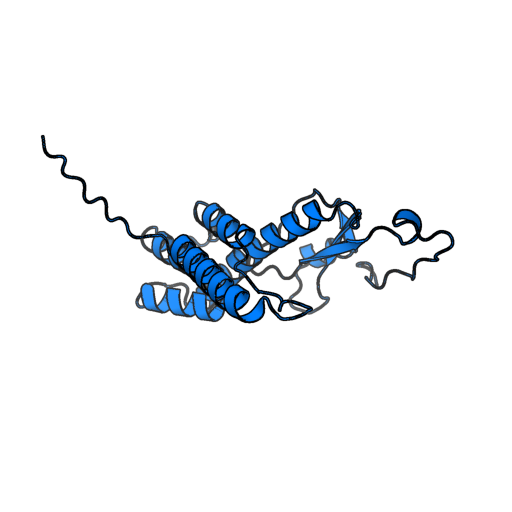.75 90 ARG A O 1
ATOM 662 N N . GLN A 1 91 ? -4.328 10.487 11.809 1.00 96.12 91 GLN A N 1
ATOM 663 C CA . GLN A 1 91 ? -5.630 11.158 11.731 1.00 96.12 91 GLN A CA 1
ATOM 664 C C . GLN A 1 91 ? -6.763 10.131 11.753 1.00 96.12 91 GLN A C 1
ATOM 666 O O . GLN A 1 91 ? -7.734 10.310 12.482 1.00 96.12 91 GLN A O 1
ATOM 671 N N . THR A 1 92 ? -6.601 9.032 11.021 1.00 95.56 92 THR A N 1
ATOM 672 C CA . THR A 1 92 ? -7.579 7.940 10.982 1.00 95.56 92 THR A CA 1
ATOM 673 C C . THR A 1 92 ? -7.728 7.279 12.350 1.00 95.56 92 THR A C 1
ATOM 675 O O . THR A 1 92 ? -8.843 7.152 12.849 1.00 95.56 92 THR A O 1
ATOM 678 N N . ALA A 1 93 ? -6.618 6.966 13.024 1.00 93.69 93 ALA A N 1
ATOM 679 C CA . ALA A 1 93 ? -6.622 6.451 14.391 1.00 93.69 93 ALA A CA 1
ATOM 680 C C . ALA A 1 93 ? -7.323 7.399 15.370 1.00 93.69 93 ALA A C 1
ATOM 682 O O . ALA A 1 93 ? -8.143 6.954 16.165 1.00 93.69 93 ALA A O 1
ATOM 683 N N . ARG A 1 94 ? -7.064 8.712 15.291 1.00 92.69 94 ARG A N 1
ATOM 684 C CA . ARG A 1 94 ? -7.769 9.701 16.121 1.00 92.69 94 ARG A CA 1
ATOM 685 C C . ARG A 1 94 ? -9.277 9.681 15.882 1.00 92.69 94 ARG A C 1
ATOM 687 O O . ARG A 1 94 ? -10.024 9.657 16.851 1.00 92.69 94 ARG A O 1
ATOM 694 N N . ARG A 1 95 ? -9.724 9.621 14.623 1.00 93.00 95 ARG A N 1
ATOM 695 C CA . ARG A 1 95 ? -11.156 9.526 14.289 1.00 93.00 95 ARG A CA 1
ATOM 696 C C . ARG A 1 95 ? -11.793 8.250 14.837 1.00 93.00 95 ARG A C 1
ATOM 698 O O . ARG A 1 95 ? -12.896 8.318 15.363 1.00 93.00 95 ARG A O 1
ATOM 705 N N . ILE A 1 96 ? -11.090 7.117 14.769 1.00 91.94 96 ILE A N 1
ATOM 706 C CA . ILE A 1 96 ? -11.525 5.857 15.391 1.00 91.94 96 ILE A CA 1
ATOM 707 C C . ILE A 1 96 ? -11.713 6.042 16.900 1.00 91.94 96 ILE A C 1
ATOM 709 O O . ILE A 1 96 ? -12.753 5.667 17.430 1.00 91.94 96 ILE A O 1
ATOM 713 N N . MET A 1 97 ? -10.736 6.645 17.585 1.00 90.25 97 MET A N 1
ATOM 714 C CA . MET A 1 97 ? -10.819 6.881 19.030 1.00 90.25 97 MET A CA 1
ATOM 715 C C . MET A 1 97 ? -11.989 7.793 19.403 1.00 90.25 97 MET A C 1
ATOM 717 O O . MET A 1 97 ? -12.685 7.506 20.373 1.00 90.25 97 MET A O 1
ATOM 721 N N . THR A 1 98 ? -12.210 8.866 18.637 1.00 91.06 98 THR A N 1
ATOM 722 C CA . THR A 1 98 ? -13.333 9.789 18.841 1.00 91.06 98 THR A CA 1
ATOM 723 C C . THR A 1 98 ? -14.673 9.086 18.645 1.00 91.06 98 THR A C 1
ATOM 725 O O . THR A 1 98 ? -15.541 9.207 19.497 1.00 91.06 98 THR A O 1
ATOM 728 N N . GLN A 1 99 ? -14.831 8.320 17.563 1.00 90.62 99 GLN A N 1
ATOM 729 C CA . GLN A 1 99 ? -16.094 7.644 17.233 1.00 90.62 99 GLN A CA 1
ATOM 730 C C . GLN A 1 99 ? -16.425 6.467 18.152 1.00 90.62 99 GLN A C 1
ATOM 732 O O . GLN A 1 99 ? -17.577 6.070 18.256 1.00 90.62 99 GLN A O 1
ATOM 737 N N . LEU A 1 100 ? -15.416 5.887 18.799 1.00 88.69 100 LEU A N 1
ATOM 738 C CA . LEU A 1 100 ? -15.606 4.823 19.779 1.00 88.69 100 LEU A CA 1
ATOM 739 C C . LEU A 1 100 ? -15.639 5.346 21.220 1.00 88.69 100 LEU A C 1
ATOM 741 O O . LEU A 1 100 ? -15.611 4.526 22.129 1.00 88.69 100 LEU A O 1
ATOM 745 N N . GLU A 1 101 ? -15.656 6.667 21.438 1.00 81.62 101 GLU A N 1
ATOM 746 C CA . GLU A 1 101 ? -15.823 7.326 22.750 1.00 81.62 101 GLU A CA 1
ATOM 747 C C . GLU A 1 101 ? -14.963 6.726 23.884 1.00 81.62 101 GLU A C 1
ATOM 749 O O . GLU A 1 101 ? -15.372 6.625 25.036 1.00 81.62 101 GLU A O 1
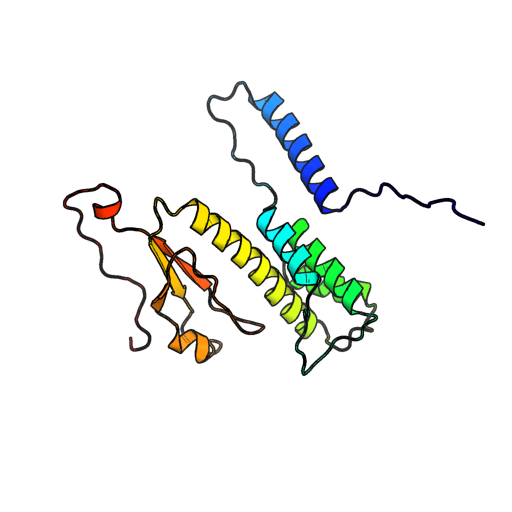ATOM 754 N N . GLY A 1 102 ? -13.745 6.276 23.563 1.00 69.00 102 GLY A N 1
ATOM 755 C CA . GLY A 1 102 ? -12.852 5.625 24.531 1.00 69.00 102 GLY A CA 1
ATOM 756 C C . GLY A 1 102 ? -13.175 4.158 24.863 1.00 69.00 102 GLY A C 1
ATOM 757 O O . GLY A 1 102 ? -12.348 3.499 25.489 1.00 69.00 102 GLY A O 1
ATOM 758 N N . ALA A 1 103 ? -14.282 3.593 24.368 1.00 77.44 103 ALA A N 1
ATOM 759 C CA . ALA A 1 103 ? -14.593 2.163 24.475 1.00 77.44 103 ALA A CA 1
ATOM 760 C C . ALA A 1 103 ? -13.564 1.283 23.744 1.00 77.44 103 ALA A C 1
ATOM 762 O O . ALA A 1 103 ? -13.415 0.098 24.041 1.00 77.44 103 ALA A O 1
ATOM 763 N N . PHE A 1 104 ? -12.809 1.854 22.801 1.00 81.00 104 PHE A N 1
ATOM 764 C CA . PHE A 1 104 ? -11.698 1.168 22.156 1.00 81.00 104 PHE A CA 1
ATOM 765 C C . PHE A 1 104 ? -10.536 0.922 23.132 1.00 81.00 104 PHE A C 1
ATOM 767 O O . PHE A 1 104 ? -9.583 1.700 23.219 1.00 81.00 104 PHE A O 1
ATOM 774 N N . MET A 1 105 ? -10.557 -0.238 23.793 1.00 70.25 105 MET A N 1
ATOM 775 C CA . MET A 1 105 ? -9.528 -0.685 24.749 1.00 70.25 105 MET A CA 1
ATOM 776 C C . MET A 1 105 ? -8.131 -0.900 24.128 1.00 70.25 105 MET A C 1
ATOM 778 O O . MET A 1 105 ? -7.181 -1.256 24.818 1.00 70.25 105 MET A O 1
ATOM 782 N N . GLY A 1 106 ? -7.977 -0.706 22.813 1.00 75.75 106 GLY A N 1
ATOM 783 C CA . GLY A 1 106 ? -6.693 -0.776 22.116 1.00 75.75 106 GLY A CA 1
ATOM 784 C C . GLY A 1 106 ? -5.838 0.492 22.194 1.00 75.75 106 GLY A C 1
ATOM 785 O O . GLY A 1 106 ? -4.645 0.436 21.887 1.00 75.75 106 GLY A O 1
ATOM 786 N N . GLY A 1 107 ? -6.437 1.629 22.561 1.00 84.50 107 GLY A N 1
ATOM 787 C CA . GLY A 1 107 ? -5.778 2.935 22.583 1.00 84.50 107 GLY A CA 1
ATOM 788 C C . GLY A 1 107 ? -5.264 3.423 21.218 1.00 84.50 107 GLY A C 1
ATOM 789 O O . GLY A 1 107 ? -5.328 2.733 20.195 1.00 84.50 107 GLY A O 1
ATOM 790 N N . ALA A 1 108 ? -4.691 4.631 21.203 1.00 85.88 108 ALA A N 1
ATOM 791 C CA . ALA A 1 108 ? -4.206 5.275 19.978 1.00 85.88 108 ALA A CA 1
ATOM 792 C C . ALA A 1 108 ? -3.148 4.441 19.229 1.00 85.88 108 ALA A C 1
ATOM 794 O O . ALA A 1 108 ? -3.133 4.423 18.002 1.00 85.88 108 ALA A O 1
ATOM 795 N N . VAL A 1 109 ? -2.309 3.693 19.954 1.00 90.25 109 VAL A N 1
ATOM 796 C CA . VAL A 1 109 ? -1.238 2.867 19.372 1.00 90.25 109 VAL A CA 1
ATOM 797 C C . VAL A 1 109 ? -1.796 1.714 18.535 1.00 90.25 109 VAL A C 1
ATOM 799 O O . VAL A 1 109 ? -1.318 1.468 17.426 1.00 90.25 109 VAL A O 1
ATOM 802 N N . ARG A 1 110 ? -2.807 0.989 19.035 1.00 91.69 110 ARG A N 1
ATOM 803 C CA . ARG A 1 110 ? -3.425 -0.100 18.263 1.00 91.69 110 ARG A CA 1
ATOM 804 C C . ARG A 1 110 ? -4.243 0.454 17.102 1.00 91.69 110 ARG A C 1
ATOM 806 O O . ARG A 1 110 ? -4.190 -0.125 16.021 1.00 91.69 110 ARG A O 1
ATOM 813 N N . GLY A 1 111 ? -4.940 1.572 17.311 1.00 92.81 111 GLY A N 1
ATOM 814 C CA . GLY A 1 111 ? -5.659 2.273 16.247 1.00 92.81 111 GLY A CA 1
ATOM 815 C C . GLY A 1 111 ? -4.728 2.676 15.101 1.00 92.81 111 GLY A C 1
ATOM 816 O O . GLY A 1 111 ? -5.011 2.363 13.950 1.00 92.81 111 GLY A O 1
ATOM 817 N N . GLU A 1 112 ? -3.575 3.280 15.410 1.00 94.69 112 GLU A N 1
ATOM 818 C CA . GLU A 1 112 ? -2.572 3.669 14.406 1.00 94.69 112 GLU A CA 1
ATOM 819 C C . GLU A 1 112 ? -1.952 2.455 13.715 1.00 94.69 112 GLU A C 1
ATOM 821 O O . GLU A 1 112 ? -1.762 2.492 12.505 1.00 94.69 112 GLU A O 1
ATOM 826 N N . ARG A 1 113 ? -1.682 1.359 14.436 1.00 94.06 113 ARG A N 1
ATOM 827 C CA . ARG A 1 113 ? -1.174 0.112 13.838 1.00 94.06 113 ARG A CA 1
ATOM 828 C C . ARG A 1 113 ? -2.129 -0.454 12.790 1.00 94.06 113 ARG A C 1
ATOM 830 O O . ARG A 1 113 ? -1.684 -0.809 11.700 1.00 94.06 113 ARG A O 1
ATOM 837 N N . ILE A 1 114 ? -3.415 -0.556 13.131 1.00 94.25 114 ILE A N 1
ATOM 838 C CA . ILE A 1 114 ? -4.445 -1.056 12.212 1.00 94.25 114 ILE A CA 1
ATOM 839 C C . ILE A 1 114 ? -4.573 -0.087 11.037 1.00 94.25 114 ILE A C 1
ATOM 841 O O . ILE A 1 114 ? -4.384 -0.497 9.898 1.00 94.25 114 ILE A O 1
ATOM 845 N N . ALA A 1 115 ? -4.767 1.208 11.307 1.00 95.81 115 ALA A N 1
ATOM 846 C CA . ALA A 1 115 ? -4.887 2.226 10.265 1.00 95.81 115 ALA A CA 1
ATOM 847 C C . ALA A 1 115 ? -3.694 2.238 9.306 1.00 95.81 115 ALA A C 1
ATOM 849 O O . ALA A 1 115 ? -3.879 2.263 8.096 1.00 95.81 115 ALA A O 1
ATOM 850 N N . ARG A 1 116 ? -2.468 2.167 9.830 1.00 95.12 116 ARG A N 1
ATOM 851 C CA . ARG A 1 116 ? -1.248 2.146 9.021 1.00 95.12 116 ARG A CA 1
ATOM 852 C C . ARG A 1 116 ? -1.172 0.903 8.145 1.00 95.12 116 ARG A C 1
ATOM 854 O O . ARG A 1 116 ? -0.783 1.029 6.994 1.00 95.12 116 ARG A O 1
ATOM 861 N N . THR A 1 117 ? -1.485 -0.267 8.696 1.00 94.81 117 THR A N 1
ATOM 862 C CA . THR A 1 117 ? -1.403 -1.534 7.956 1.00 94.81 117 THR A CA 1
ATOM 863 C C . THR A 1 117 ? -2.402 -1.522 6.806 1.00 94.81 117 THR A C 1
ATOM 865 O O . THR A 1 117 ? -2.007 -1.599 5.651 1.00 94.81 117 THR A O 1
ATOM 868 N N . GLU A 1 118 ? -3.677 -1.296 7.117 1.00 95.44 118 GLU A N 1
ATOM 869 C CA . GLU A 1 118 ? -4.752 -1.404 6.131 1.00 95.44 118 GLU A CA 1
ATOM 870 C C . GLU A 1 118 ? -4.663 -0.305 5.055 1.00 95.44 118 GLU A C 1
ATOM 872 O O . GLU A 1 118 ? -4.952 -0.560 3.889 1.00 95.44 118 GLU A O 1
ATOM 877 N N . GLN A 1 119 ? -4.200 0.905 5.403 1.00 95.00 119 GLN A N 1
ATOM 878 C CA . GLN A 1 119 ? -3.989 1.962 4.404 1.00 95.00 119 GLN A CA 1
ATOM 879 C C . GLN A 1 119 ? -2.794 1.691 3.491 1.00 95.00 119 GLN A C 1
ATOM 881 O O . GLN A 1 119 ? -2.884 1.910 2.286 1.00 95.00 119 GLN A O 1
ATOM 886 N N . LEU A 1 120 ? -1.668 1.223 4.042 1.00 93.12 120 LEU A N 1
ATOM 887 C CA . LEU A 1 120 ? -0.509 0.880 3.217 1.00 93.12 120 LEU A CA 1
ATOM 888 C C . LEU A 1 120 ? -0.820 -0.290 2.286 1.00 93.12 120 LEU A C 1
ATOM 890 O O . LEU A 1 120 ? -0.393 -0.262 1.138 1.00 93.12 120 LEU A O 1
ATOM 894 N N . ASP A 1 121 ? -1.582 -1.280 2.747 1.00 93.19 121 ASP A N 1
ATOM 895 C CA . ASP A 1 121 ? -1.990 -2.409 1.911 1.00 93.19 121 ASP A CA 1
ATOM 896 C C . ASP A 1 121 ? -2.896 -1.961 0.761 1.00 93.19 121 ASP A C 1
ATOM 898 O O . ASP A 1 121 ? -2.664 -2.359 -0.379 1.00 93.19 121 ASP A O 1
ATOM 902 N N . ALA A 1 122 ? -3.842 -1.049 1.010 1.00 94.31 122 ALA A N 1
ATOM 903 C CA . ALA A 1 122 ? -4.658 -0.460 -0.051 1.00 94.31 122 ALA A CA 1
ATOM 904 C C . ALA A 1 122 ? -3.803 0.256 -1.116 1.00 94.31 122 ALA A C 1
ATOM 906 O O . ALA A 1 122 ? -3.976 0.030 -2.314 1.00 94.31 122 ALA A O 1
ATOM 907 N N . HIS A 1 123 ? -2.818 1.057 -0.697 1.00 92.56 123 HIS A N 1
ATOM 908 C CA . HIS A 1 123 ? -1.898 1.713 -1.632 1.00 92.56 123 HIS A CA 1
ATOM 909 C C . HIS A 1 123 ? -0.962 0.734 -2.352 1.00 92.56 123 HIS A C 1
ATOM 911 O O . HIS A 1 123 ? -0.620 0.960 -3.509 1.00 92.56 123 HIS A O 1
ATOM 917 N N . ARG A 1 124 ? -0.560 -0.374 -1.719 1.00 92.44 124 ARG A N 1
ATOM 918 C CA . ARG A 1 124 ? 0.248 -1.421 -2.369 1.00 92.44 124 ARG A CA 1
ATOM 919 C C . ARG A 1 124 ? -0.525 -2.155 -3.459 1.00 92.44 124 ARG A C 1
ATOM 921 O O . ARG A 1 124 ? 0.086 -2.521 -4.463 1.00 92.44 124 ARG A O 1
ATOM 928 N N . VAL A 1 125 ? -1.832 -2.360 -3.278 1.00 93.44 125 VAL A N 1
ATOM 929 C CA . VAL A 1 125 ? -2.718 -2.897 -4.325 1.00 93.44 125 VAL A CA 1
ATOM 930 C C . VAL A 1 125 ? -2.773 -1.933 -5.507 1.00 93.44 125 VAL A C 1
ATOM 932 O O . VAL A 1 125 ? -2.584 -2.354 -6.645 1.00 93.44 125 VAL A O 1
ATOM 935 N N . ALA A 1 126 ? -2.942 -0.636 -5.247 1.00 92.31 126 ALA A N 1
ATOM 936 C CA . ALA A 1 126 ? -2.941 0.364 -6.309 1.00 92.31 126 ALA A CA 1
ATOM 937 C C . ALA A 1 126 ? -1.594 0.458 -7.043 1.00 92.31 126 ALA A C 1
ATOM 939 O O . ALA A 1 126 ? -1.556 0.466 -8.274 1.00 92.31 126 ALA A O 1
ATOM 940 N N . GLN A 1 127 ? -0.480 0.417 -6.302 1.00 91.12 127 GLN A N 1
ATOM 941 C CA . GLN A 1 127 ? 0.858 0.352 -6.889 1.00 91.12 127 GLN A CA 1
ATOM 942 C C . GLN A 1 127 ? 1.015 -0.890 -7.779 1.00 91.12 127 GLN A C 1
ATOM 944 O O . GLN A 1 127 ? 1.549 -0.777 -8.879 1.00 91.12 127 GLN A O 1
ATOM 949 N N . HIS A 1 128 ? 0.499 -2.052 -7.360 1.00 93.94 128 HIS A N 1
ATOM 950 C CA . HIS A 1 128 ? 0.533 -3.268 -8.182 1.00 93.94 128 HIS A CA 1
ATOM 951 C C . HIS A 1 128 ? -0.186 -3.084 -9.517 1.00 93.94 128 HIS A C 1
ATOM 953 O O . HIS A 1 128 ? 0.344 -3.446 -10.563 1.00 93.94 128 HIS A O 1
ATOM 959 N N . ALA A 1 129 ? -1.390 -2.509 -9.489 1.00 93.38 129 ALA A N 1
ATOM 960 C CA . ALA A 1 129 ? -2.185 -2.278 -10.691 1.00 93.38 129 ALA A CA 1
ATOM 961 C C . ALA A 1 129 ? -1.491 -1.293 -11.647 1.00 93.38 129 ALA A C 1
ATOM 963 O O . ALA A 1 129 ? -1.475 -1.498 -12.867 1.00 93.38 129 ALA A O 1
ATOM 964 N N . ALA A 1 130 ? -0.858 -0.253 -11.096 1.00 90.44 130 ALA A N 1
ATOM 965 C CA . ALA A 1 130 ? -0.036 0.669 -11.868 1.00 90.44 130 ALA A CA 1
ATOM 966 C C . ALA A 1 130 ? 1.164 -0.051 -12.506 1.00 90.44 130 ALA A C 1
ATOM 968 O O . ALA A 1 130 ? 1.414 0.112 -13.699 1.00 90.44 130 ALA A O 1
ATOM 969 N N . GLU A 1 131 ? 1.875 -0.897 -11.761 1.00 90.69 131 GLU A N 1
ATOM 970 C CA . GLU A 1 131 ? 3.001 -1.686 -12.278 1.00 90.69 131 GLU A CA 1
ATOM 971 C C . GLU A 1 131 ? 2.565 -2.645 -13.400 1.00 90.69 131 GLU A C 1
ATOM 973 O O . GLU A 1 131 ? 3.195 -2.691 -14.458 1.00 90.69 131 GLU A O 1
ATOM 978 N N . GLN A 1 132 ? 1.436 -3.341 -13.231 1.00 93.62 132 GLN A N 1
ATOM 979 C CA . GLN A 1 132 ? 0.849 -4.227 -14.246 1.00 93.62 132 GLN A CA 1
ATOM 980 C C . GLN A 1 132 ? 0.445 -3.492 -15.530 1.00 93.62 132 GLN A C 1
ATOM 982 O O . GLN A 1 132 ? 0.561 -4.035 -16.633 1.00 93.62 132 GLN A O 1
ATOM 987 N N . SER A 1 133 ? -0.005 -2.245 -15.409 1.00 93.12 133 SER A N 1
ATOM 988 C CA . SER A 1 133 ? -0.313 -1.392 -16.565 1.00 93.12 133 SER A CA 1
ATOM 989 C C . SER A 1 133 ? 0.957 -0.943 -17.301 1.00 93.12 133 SER A C 1
ATOM 991 O O . SER A 1 133 ? 0.910 -0.600 -18.478 1.00 93.12 133 SER A O 1
ATOM 993 N N . ASN A 1 134 ? 2.112 -1.010 -16.633 1.00 90.81 134 ASN A N 1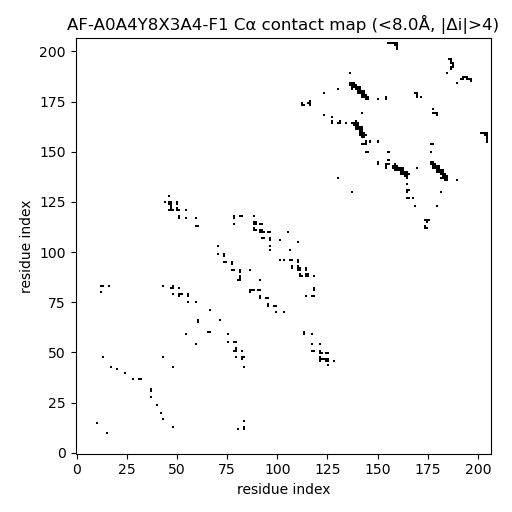
ATOM 994 C CA . ASN A 1 134 ? 3.417 -0.589 -17.134 1.00 90.81 134 ASN A CA 1
ATOM 995 C C . ASN A 1 134 ? 4.360 -1.768 -17.464 1.00 90.81 134 ASN A C 1
ATOM 997 O O . ASN A 1 134 ? 5.575 -1.585 -17.547 1.00 90.81 134 ASN A O 1
ATOM 1001 N N . ARG A 1 135 ? 3.834 -2.971 -17.749 1.00 93.12 135 ARG A N 1
ATOM 1002 C CA . ARG A 1 135 ? 4.620 -4.155 -18.199 1.00 93.12 135 ARG A CA 1
ATOM 1003 C C . ARG A 1 135 ? 5.479 -3.907 -19.449 1.00 93.12 135 ARG A C 1
ATOM 1005 O O . ARG A 1 135 ? 6.420 -4.648 -19.735 1.00 93.12 135 ARG A O 1
ATOM 1012 N N . GLY A 1 136 ? 5.157 -2.872 -20.226 1.00 90.50 136 GLY A N 1
ATOM 1013 C CA . GLY A 1 136 ? 5.983 -2.424 -21.347 1.00 90.50 136 GLY A CA 1
ATOM 1014 C C . GLY A 1 136 ? 7.382 -1.984 -20.905 1.00 90.50 136 GLY A C 1
ATOM 1015 O O . GLY A 1 136 ? 8.346 -2.290 -21.602 1.00 90.50 136 GLY A O 1
ATOM 1016 N N . ILE A 1 137 ? 7.496 -1.371 -19.723 1.00 94.81 137 ILE A N 1
ATOM 1017 C CA . ILE A 1 137 ? 8.736 -0.783 -19.196 1.00 94.81 137 ILE A CA 1
ATOM 1018 C C . ILE A 1 137 ? 9.278 -1.490 -17.948 1.00 94.81 137 ILE A C 1
ATOM 1020 O O . ILE A 1 137 ? 10.479 -1.444 -17.690 1.00 94.81 137 ILE A O 1
ATOM 1024 N N . LEU A 1 138 ? 8.421 -2.163 -17.179 1.00 92.94 138 LEU A N 1
ATOM 1025 C CA . LEU A 1 138 ? 8.809 -2.909 -15.983 1.00 92.94 138 LEU A CA 1
ATOM 1026 C C . LEU A 1 138 ? 9.027 -4.385 -16.314 1.00 92.94 138 LEU A C 1
ATOM 1028 O O . LEU A 1 138 ? 8.237 -4.980 -17.049 1.00 92.94 138 LEU A O 1
ATOM 1032 N N . LYS A 1 139 ? 10.088 -4.978 -15.756 1.00 92.50 139 LYS A N 1
ATOM 1033 C CA . LYS A 1 139 ? 10.339 -6.430 -15.818 1.00 92.50 139 LYS A CA 1
ATOM 1034 C C . LYS A 1 139 ? 9.878 -7.155 -14.555 1.00 92.50 139 LYS A C 1
ATOM 1036 O O . LYS A 1 139 ? 9.574 -8.342 -14.607 1.00 92.50 139 LYS A O 1
ATOM 1041 N N . GLY A 1 140 ? 9.796 -6.443 -13.432 1.00 93.81 140 GLY A N 1
ATOM 1042 C CA . GLY A 1 140 ? 9.416 -7.023 -12.152 1.00 93.81 140 GLY A CA 1
ATOM 1043 C C . GLY A 1 140 ? 9.429 -6.014 -11.017 1.00 93.81 140 GLY A C 1
ATOM 1044 O O . GLY A 1 140 ? 9.310 -4.806 -11.232 1.00 93.81 140 GLY A O 1
ATOM 1045 N N . TRP A 1 141 ? 9.620 -6.523 -9.809 1.00 94.19 141 TRP A N 1
ATOM 1046 C CA . TRP A 1 141 ? 9.869 -5.732 -8.613 1.00 94.19 141 TRP A CA 1
ATOM 1047 C C . TRP A 1 141 ? 10.861 -6.444 -7.690 1.00 94.19 141 TRP A C 1
ATOM 1049 O O . TRP A 1 141 ? 11.019 -7.661 -7.739 1.00 94.19 141 TRP A O 1
ATOM 1059 N N . VAL A 1 142 ? 11.529 -5.670 -6.838 1.00 92.75 142 VAL A N 1
ATOM 1060 C CA . VAL A 1 142 ? 12.454 -6.156 -5.810 1.00 92.75 142 VAL A CA 1
ATOM 1061 C C . VAL A 1 142 ? 11.821 -5.963 -4.442 1.00 92.75 142 VAL A C 1
ATOM 1063 O O . VAL A 1 142 ? 11.279 -4.894 -4.141 1.00 92.75 142 VAL A O 1
ATOM 1066 N N . TRP A 1 143 ? 11.906 -6.972 -3.579 1.00 92.88 143 TRP A N 1
ATOM 1067 C CA . TRP A 1 143 ? 11.541 -6.801 -2.178 1.00 92.88 143 TRP A CA 1
ATOM 1068 C C . TRP A 1 143 ? 12.570 -5.919 -1.483 1.00 92.88 143 TRP A C 1
ATOM 1070 O O . TRP A 1 143 ? 13.725 -6.299 -1.295 1.00 92.88 143 TRP A O 1
ATOM 1080 N N . TYR A 1 144 ? 12.137 -4.735 -1.067 1.00 91.12 144 TYR A N 1
ATOM 1081 C CA . TYR A 1 144 ? 13.005 -3.729 -0.482 1.00 91.12 144 TYR A CA 1
ATOM 1082 C C . TYR A 1 144 ? 12.629 -3.452 0.970 1.00 91.12 144 TYR A C 1
ATOM 1084 O O . TYR A 1 144 ? 11.458 -3.377 1.346 1.00 91.12 144 TYR A O 1
ATOM 1092 N N . THR A 1 145 ? 13.643 -3.272 1.807 1.00 89.75 145 THR A N 1
ATOM 1093 C CA . THR A 1 145 ? 13.493 -2.867 3.205 1.00 89.75 145 THR A CA 1
ATOM 1094 C C . THR A 1 145 ? 14.694 -2.037 3.630 1.00 89.75 145 THR A C 1
ATOM 1096 O O . THR A 1 145 ? 15.774 -2.184 3.066 1.00 89.75 145 THR A O 1
ATOM 1099 N N . THR A 1 146 ? 14.521 -1.190 4.643 1.00 87.50 146 THR A N 1
ATOM 1100 C CA . THR A 1 146 ? 15.650 -0.547 5.325 1.00 87.50 146 THR A CA 1
ATOM 1101 C C . THR A 1 146 ? 16.393 -1.558 6.200 1.00 87.50 146 THR A C 1
ATOM 1103 O O . THR A 1 146 ? 15.814 -2.570 6.589 1.00 87.50 146 THR A O 1
ATOM 1106 N N . PHE A 1 147 ? 17.657 -1.280 6.534 1.00 87.75 147 PHE A N 1
ATOM 1107 C CA . PHE A 1 147 ? 18.476 -2.077 7.459 1.00 87.75 147 PHE A CA 1
ATOM 1108 C C . PHE A 1 147 ? 18.650 -1.347 8.791 1.00 87.75 147 PHE A C 1
ATOM 1110 O O . PHE A 1 147 ? 19.732 -0.908 9.165 1.00 87.75 147 PHE A O 1
ATOM 1117 N N . ASP A 1 148 ? 17.542 -1.164 9.507 1.00 87.88 148 ASP A N 1
ATOM 1118 C CA . ASP A 1 148 ? 17.563 -0.569 10.845 1.00 87.88 148 ASP A CA 1
ATOM 1119 C C . ASP A 1 148 ? 16.988 -1.512 11.910 1.00 87.88 148 ASP A C 1
ATOM 1121 O O . ASP A 1 148 ? 16.342 -2.515 11.596 1.00 87.88 148 ASP A O 1
ATOM 1125 N N . LYS A 1 149 ? 17.171 -1.145 13.185 1.00 90.06 149 LYS A N 1
ATOM 1126 C CA . LYS A 1 149 ? 16.770 -1.927 14.369 1.00 90.06 149 LYS A CA 1
ATOM 1127 C C . LYS A 1 149 ? 15.291 -2.333 14.447 1.00 90.06 149 LYS A C 1
ATOM 1129 O O . LYS A 1 149 ? 14.927 -3.098 15.333 1.00 90.06 149 LYS A O 1
ATOM 1134 N N . ARG A 1 150 ? 14.412 -1.784 13.604 1.00 88.81 150 ARG A N 1
ATOM 1135 C CA . ARG A 1 150 ? 12.979 -2.121 13.568 1.00 88.81 150 ARG A CA 1
ATOM 1136 C C . ARG A 1 150 ? 12.603 -2.928 12.323 1.00 88.81 150 ARG A C 1
ATOM 1138 O O . ARG A 1 150 ? 11.417 -3.049 12.023 1.00 88.81 150 ARG A O 1
ATOM 1145 N N . THR A 1 151 ? 13.582 -3.408 11.568 1.00 88.25 151 THR A N 1
ATOM 1146 C CA . THR A 1 151 ? 13.371 -4.297 10.424 1.00 88.25 151 THR A CA 1
ATOM 1147 C C . THR A 1 151 ? 13.229 -5.719 10.932 1.00 88.25 151 THR A C 1
ATOM 1149 O O . THR A 1 151 ? 14.069 -6.188 11.695 1.00 88.25 151 THR A O 1
ATOM 1152 N N . CYS A 1 152 ? 12.151 -6.404 10.556 1.00 89.44 152 CYS A N 1
ATOM 1153 C CA . CYS A 1 152 ? 11.967 -7.792 10.956 1.00 89.44 152 CYS A CA 1
ATOM 1154 C C . CYS A 1 152 ? 12.869 -8.723 10.131 1.00 89.44 152 CYS A C 1
ATOM 1156 O O . CYS A 1 152 ? 13.222 -8.422 8.989 1.00 89.44 152 CYS A O 1
ATOM 1158 N N . VAL A 1 153 ? 13.188 -9.892 10.691 1.00 89.81 153 VAL A N 1
ATOM 1159 C CA . VAL A 1 153 ? 14.044 -10.893 10.031 1.00 89.81 153 VAL A CA 1
ATOM 1160 C C . VAL A 1 153 ? 13.448 -11.364 8.700 1.00 89.81 153 VAL A C 1
ATOM 1162 O O . VAL A 1 153 ? 14.188 -11.542 7.743 1.00 89.81 153 VAL A O 1
ATOM 1165 N N . SER A 1 154 ? 12.119 -11.490 8.596 1.00 89.31 154 SER A N 1
ATOM 1166 C CA . SER A 1 154 ? 11.452 -11.864 7.336 1.00 89.31 154 SER A CA 1
ATOM 1167 C C . SER A 1 154 ? 11.761 -10.877 6.203 1.00 89.31 154 SER A C 1
ATOM 1169 O O . SER A 1 154 ? 12.139 -11.283 5.106 1.00 89.31 154 SER A O 1
ATOM 1171 N N . CYS A 1 155 ? 11.666 -9.572 6.479 1.00 89.75 155 CYS A N 1
ATOM 1172 C CA . CYS A 1 155 ? 11.984 -8.535 5.501 1.00 89.75 155 CYS A CA 1
ATOM 1173 C C . CYS A 1 155 ? 13.472 -8.508 5.148 1.00 89.75 155 CYS A C 1
ATOM 1175 O O . CYS A 1 155 ? 13.791 -8.267 3.989 1.00 89.75 155 CYS A O 1
ATOM 1177 N N . LEU A 1 156 ? 14.363 -8.766 6.115 1.00 90.19 156 LEU A N 1
ATOM 1178 C CA . LEU A 1 156 ? 15.806 -8.865 5.862 1.00 90.19 156 LEU A CA 1
ATOM 1179 C C . LEU A 1 156 ? 16.130 -10.040 4.936 1.00 90.19 156 LEU A C 1
ATOM 1181 O O . LEU A 1 156 ? 16.813 -9.855 3.939 1.00 90.19 156 LEU A O 1
ATOM 1185 N N . VAL A 1 157 ? 15.587 -11.226 5.221 1.00 90.19 157 VAL A N 1
ATOM 1186 C CA . VAL A 1 157 ? 15.816 -12.439 4.417 1.00 90.19 157 VAL A CA 1
ATOM 1187 C C . VAL A 1 157 ? 15.290 -12.282 2.991 1.00 90.19 157 VAL A C 1
ATOM 1189 O O . VAL A 1 157 ? 15.882 -12.809 2.056 1.00 90.19 157 VAL A O 1
ATOM 1192 N N . LYS A 1 158 ? 14.178 -11.563 2.814 1.00 91.38 158 LYS A N 1
ATOM 1193 C CA . LYS A 1 158 ? 13.605 -11.304 1.490 1.00 91.38 158 LYS A CA 1
ATOM 1194 C C . LYS A 1 158 ? 14.267 -10.140 0.753 1.00 91.38 158 LYS A C 1
ATOM 1196 O O . LYS A 1 158 ? 14.021 -10.002 -0.441 1.00 91.38 158 LYS A O 1
ATOM 1201 N N . HIS A 1 159 ? 15.068 -9.303 1.410 1.00 91.75 159 HIS A N 1
ATOM 1202 C CA . HIS A 1 159 ? 15.652 -8.126 0.771 1.00 91.75 159 HIS A CA 1
ATOM 1203 C C . HIS A 1 159 ? 16.433 -8.499 -0.497 1.00 91.75 159 HIS A C 1
ATOM 1205 O O . HIS A 1 159 ? 17.200 -9.460 -0.497 1.00 91.75 159 HIS A O 1
ATOM 1211 N N . GLY A 1 160 ? 16.228 -7.744 -1.575 1.00 90.44 160 GLY A N 1
ATOM 1212 C CA . GLY A 1 160 ? 16.928 -7.953 -2.843 1.00 90.44 160 GLY A CA 1
ATOM 1213 C C . GLY A 1 160 ? 16.370 -9.095 -3.697 1.00 90.44 160 GLY A C 1
ATOM 1214 O O . GLY A 1 160 ? 16.805 -9.257 -4.831 1.00 90.44 160 GLY A O 1
ATOM 1215 N N . THR A 1 161 ? 15.393 -9.871 -3.208 1.00 92.25 161 THR A N 1
ATOM 1216 C CA . THR A 1 161 ? 14.738 -10.895 -4.040 1.00 92.25 161 THR A CA 1
ATOM 1217 C C . THR A 1 161 ? 13.872 -10.245 -5.120 1.00 92.25 161 THR A C 1
ATOM 1219 O O . THR A 1 161 ? 13.098 -9.329 -4.831 1.00 92.25 161 THR A O 1
ATOM 1222 N N . GLU A 1 162 ? 14.036 -10.708 -6.360 1.00 94.00 162 GLU A N 1
ATOM 1223 C CA . GLU A 1 162 ? 13.293 -10.257 -7.540 1.00 94.00 162 GLU A CA 1
ATOM 1224 C C . GLU A 1 162 ? 12.048 -11.118 -7.767 1.00 94.00 162 GLU A C 1
ATOM 1226 O O . GLU A 1 162 ? 12.087 -12.339 -7.609 1.00 94.00 162 GLU A O 1
ATOM 1231 N N . TYR A 1 163 ? 10.962 -10.475 -8.188 1.00 95.31 163 TYR A N 1
ATOM 1232 C CA . TYR A 1 163 ? 9.682 -11.108 -8.488 1.00 95.31 163 TYR A CA 1
ATOM 1233 C C . TYR A 1 163 ? 9.103 -10.557 -9.802 1.00 95.31 163 TYR A C 1
ATOM 1235 O O . TYR A 1 163 ? 9.338 -9.389 -10.135 1.00 95.31 163 TYR A O 1
ATOM 1243 N N . PRO A 1 164 ? 8.321 -11.351 -10.557 1.00 96.00 164 PRO A N 1
ATOM 1244 C CA . PRO A 1 164 ? 7.618 -10.878 -11.749 1.00 96.00 164 PRO A CA 1
ATOM 1245 C C . PRO A 1 164 ? 6.629 -9.744 -11.443 1.00 96.00 164 P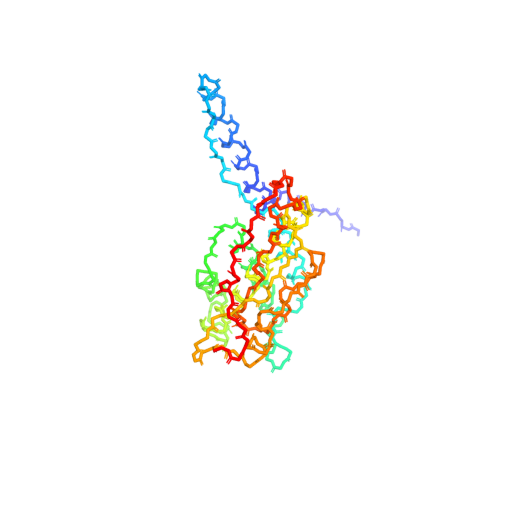RO A C 1
ATOM 1247 O O . PRO A 1 164 ? 6.069 -9.679 -10.350 1.00 96.00 164 PRO A O 1
ATOM 1250 N N . VAL A 1 165 ? 6.339 -8.892 -12.437 1.00 93.56 165 VAL A N 1
ATOM 1251 C CA . VAL A 1 165 ? 5.376 -7.770 -12.302 1.00 93.56 165 VAL A CA 1
ATOM 1252 C C . VAL A 1 165 ? 4.002 -8.255 -11.827 1.00 93.56 165 VAL A C 1
ATOM 1254 O O . VAL A 1 1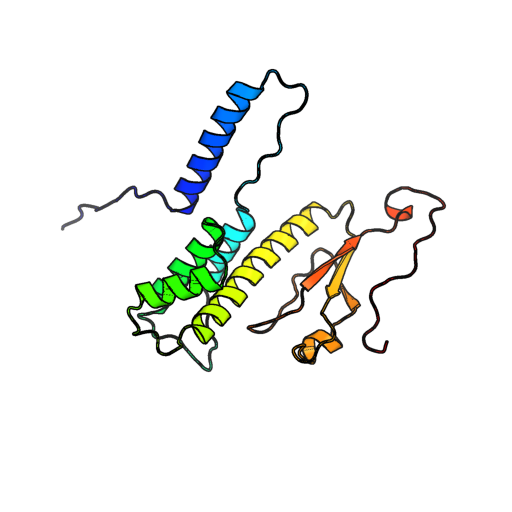65 ? 3.329 -7.598 -11.035 1.00 93.56 165 VAL A O 1
ATOM 1257 N N . ASP A 1 166 ? 3.585 -9.430 -12.292 1.00 93.38 166 ASP A N 1
ATOM 1258 C CA . ASP A 1 166 ? 2.271 -9.988 -11.981 1.00 93.38 166 ASP A CA 1
ATOM 1259 C C . ASP A 1 166 ? 2.184 -10.576 -10.573 1.00 93.38 166 ASP A C 1
ATOM 1261 O O . ASP A 1 166 ? 1.085 -10.714 -10.034 1.00 93.38 166 ASP A O 1
ATOM 1265 N N . GLU A 1 167 ? 3.322 -10.872 -9.941 1.00 94.75 167 GLU A N 1
ATOM 1266 C CA . GLU A 1 167 ? 3.332 -11.457 -8.610 1.00 94.75 167 GLU A CA 1
ATOM 1267 C C . GLU A 1 167 ? 2.913 -10.428 -7.555 1.00 94.75 167 GLU A C 1
ATOM 1269 O O . GLU A 1 167 ? 3.509 -9.354 -7.400 1.00 94.75 167 GLU A O 1
ATOM 1274 N N . TYR A 1 168 ? 1.862 -10.769 -6.809 1.00 90.50 168 TYR A N 1
ATOM 1275 C CA . TYR A 1 168 ? 1.384 -9.951 -5.706 1.00 90.50 168 TYR A CA 1
ATOM 1276 C C . TYR A 1 168 ? 2.326 -10.033 -4.497 1.00 90.50 168 TYR A C 1
ATOM 1278 O O . TYR A 1 168 ? 2.726 -11.111 -4.064 1.00 90.50 168 TYR A O 1
ATOM 1286 N N . GLY A 1 169 ? 2.618 -8.885 -3.893 1.00 88.88 169 GLY A N 1
ATOM 1287 C CA . GLY A 1 169 ? 3.409 -8.762 -2.682 1.00 88.88 169 GLY A CA 1
ATOM 1288 C C . GLY A 1 169 ? 3.673 -7.296 -2.327 1.00 88.88 169 GLY A C 1
ATOM 1289 O O . GLY A 1 169 ? 3.042 -6.402 -2.864 1.00 88.88 169 GLY A O 1
ATOM 1290 N N . PRO A 1 170 ? 4.581 -7.003 -1.401 1.00 89.44 170 PRO A N 1
ATOM 1291 C CA . PRO A 1 170 ? 4.990 -7.913 -0.351 1.00 89.44 170 PRO A CA 1
ATOM 1292 C C . PRO A 1 170 ? 3.790 -8.339 0.515 1.00 89.44 170 PRO A C 1
ATOM 1294 O O . PRO A 1 170 ? 3.029 -7.501 0.996 1.00 89.44 170 PRO A O 1
ATOM 1297 N N . ASN A 1 171 ? 3.641 -9.646 0.744 1.00 85.88 171 ASN A N 1
ATOM 1298 C CA . ASN A 1 171 ? 2.713 -10.182 1.745 1.00 85.88 171 ASN A CA 1
ATOM 1299 C C . ASN A 1 171 ? 3.357 -10.038 3.128 1.00 85.88 171 ASN A C 1
ATOM 1301 O O . ASN A 1 171 ? 4.119 -10.907 3.555 1.00 85.88 171 ASN A O 1
ATOM 1305 N N . ASP A 1 172 ? 3.121 -8.903 3.781 1.00 82.81 172 ASP A N 1
ATOM 1306 C CA . ASP A 1 172 ? 3.789 -8.531 5.030 1.00 82.81 172 ASP A CA 1
ATOM 1307 C C . ASP A 1 172 ? 2.899 -8.763 6.265 1.00 82.81 172 ASP A C 1
ATOM 1309 O O . ASP A 1 172 ? 1.687 -8.959 6.183 1.00 82.81 172 ASP A O 1
ATOM 1313 N N . HIS A 1 173 ? 3.520 -8.734 7.440 1.00 85.44 173 HIS A N 1
ATOM 1314 C CA . HIS A 1 173 ? 2.832 -8.746 8.722 1.00 85.44 173 HIS A CA 1
ATOM 1315 C C . HIS A 1 173 ? 2.318 -7.344 9.101 1.00 85.44 173 HIS A C 1
ATOM 1317 O O . HIS A 1 173 ? 2.704 -6.322 8.526 1.00 85.44 173 HIS A O 1
ATOM 1323 N N . GLN A 1 174 ? 1.482 -7.252 10.143 1.00 87.44 174 GLN A N 1
ATOM 1324 C CA . GLN A 1 174 ? 1.022 -5.953 10.649 1.00 87.44 174 GLN A CA 1
ATOM 1325 C C . GLN A 1 174 ? 2.203 -5.101 11.126 1.00 87.44 174 GLN A C 1
ATOM 1327 O O . GLN A 1 174 ? 3.109 -5.612 11.783 1.00 87.44 174 GLN A O 1
ATOM 1332 N N . ASN A 1 175 ? 2.176 -3.789 10.867 1.00 87.81 175 ASN A N 1
ATOM 1333 C CA . ASN A 1 175 ? 3.336 -2.892 11.038 1.00 87.81 175 ASN A CA 1
ATOM 1334 C C . ASN A 1 175 ? 4.548 -3.222 10.148 1.00 87.81 175 ASN A C 1
ATOM 1336 O O . ASN A 1 175 ? 5.660 -2.762 10.423 1.00 87.81 175 ASN A O 1
ATOM 1340 N N . GLY A 1 176 ? 4.313 -3.952 9.065 1.00 89.06 176 GLY A N 1
ATOM 1341 C CA . GLY A 1 176 ? 5.254 -4.157 7.988 1.00 89.06 176 GLY A CA 1
ATOM 1342 C C . GLY A 1 176 ? 5.949 -2.883 7.497 1.00 89.06 176 GLY A C 1
ATOM 1343 O O . GLY A 1 176 ? 5.356 -1.796 7.456 1.00 89.06 176 GLY A O 1
ATOM 1344 N N . ARG A 1 177 ? 7.234 -2.999 7.155 1.00 86.56 177 ARG A N 1
ATOM 1345 C CA . ARG A 1 177 ? 8.077 -1.878 6.688 1.00 86.56 177 ARG A CA 1
ATOM 1346 C C . ARG A 1 177 ? 8.739 -2.126 5.340 1.00 86.56 177 ARG A C 1
ATOM 1348 O O . ARG A 1 177 ? 9.430 -1.233 4.857 1.00 86.56 177 ARG A O 1
ATOM 1355 N N . CYS A 1 178 ? 8.532 -3.298 4.749 1.00 90.88 178 CYS A N 1
ATOM 1356 C CA . CYS A 1 178 ? 9.013 -3.549 3.403 1.00 90.88 178 CYS A CA 1
ATOM 1357 C C . CYS A 1 178 ? 8.123 -2.875 2.357 1.00 90.88 178 CYS A C 1
ATOM 1359 O O . CYS A 1 178 ? 6.988 -2.456 2.622 1.00 90.88 178 CYS A O 1
ATOM 1361 N N . THR A 1 179 ? 8.657 -2.779 1.152 1.00 90.69 179 THR A N 1
ATOM 1362 C CA . THR A 1 179 ? 7.937 -2.314 -0.021 1.00 90.69 179 THR A CA 1
ATOM 1363 C C . THR A 1 179 ? 8.360 -3.122 -1.233 1.00 90.69 179 THR A C 1
ATOM 1365 O O . THR A 1 179 ? 9.476 -3.639 -1.292 1.00 90.69 179 THR A O 1
ATOM 1368 N N . ARG A 1 180 ? 7.467 -3.197 -2.213 1.00 92.00 180 ARG A N 1
ATOM 1369 C CA . ARG A 1 180 ? 7.838 -3.565 -3.575 1.00 92.00 180 ARG A CA 1
ATOM 1370 C C . ARG A 1 180 ? 8.489 -2.355 -4.238 1.00 92.00 180 ARG A C 1
ATOM 1372 O O . ARG A 1 180 ? 7.884 -1.283 -4.282 1.00 92.00 180 ARG A O 1
ATOM 1379 N N . LEU A 1 181 ? 9.735 -2.506 -4.671 1.00 92.12 181 LEU A N 1
ATOM 1380 C CA . LEU A 1 181 ? 10.460 -1.500 -5.439 1.00 92.12 181 LEU A CA 1
ATOM 1381 C C . LEU A 1 181 ? 10.384 -1.886 -6.924 1.00 92.12 181 LEU A C 1
ATOM 1383 O O . LEU A 1 181 ? 10.861 -2.971 -7.261 1.00 92.12 181 LEU A O 1
ATOM 1387 N N . PRO A 1 182 ? 9.796 -1.056 -7.803 1.00 92.19 182 PRO A N 1
ATOM 1388 C CA . PRO A 1 182 ? 9.694 -1.377 -9.222 1.00 92.19 182 PRO A CA 1
ATOM 1389 C C . PRO A 1 182 ? 11.062 -1.642 -9.846 1.00 92.19 182 PRO A C 1
ATOM 1391 O O . PRO A 1 182 ? 12.021 -0.911 -9.595 1.00 92.19 182 PRO A O 1
ATOM 1394 N N . LEU A 1 183 ? 11.132 -2.669 -10.688 1.00 91.31 183 LEU A N 1
ATOM 1395 C CA . LEU A 1 183 ? 12.332 -3.046 -11.415 1.00 91.31 183 LEU A CA 1
ATOM 1396 C C . LEU A 1 183 ? 12.083 -2.880 -12.914 1.00 91.31 183 LEU A C 1
ATOM 1398 O O . LEU A 1 183 ? 11.246 -3.564 -13.516 1.00 91.31 183 LEU A O 1
ATOM 1402 N N . THR A 1 184 ? 12.803 -1.941 -13.517 1.00 92.12 184 THR A N 1
ATOM 1403 C CA . THR A 1 184 ? 12.698 -1.635 -14.943 1.00 92.12 184 THR A CA 1
ATOM 1404 C C . THR A 1 184 ? 13.346 -2.726 -15.786 1.00 92.12 184 THR A C 1
ATOM 1406 O O . THR A 1 184 ? 14.253 -3.436 -15.343 1.00 92.12 184 THR A O 1
ATOM 1409 N N . LYS A 1 185 ? 12.893 -2.839 -17.033 1.00 91.75 185 LYS A N 1
ATOM 1410 C CA . LYS A 1 185 ? 13.671 -3.485 -18.088 1.00 91.75 185 LYS A CA 1
ATOM 1411 C C . LYS A 1 185 ? 15.003 -2.755 -18.269 1.00 91.75 185 LYS A C 1
ATOM 1413 O O . LYS A 1 185 ? 15.115 -1.567 -17.959 1.00 91.75 185 LYS A O 1
ATOM 1418 N N . THR A 1 186 ? 15.996 -3.476 -18.764 1.00 91.44 186 THR A N 1
ATOM 1419 C CA . THR A 1 186 ? 17.271 -2.895 -19.188 1.00 91.44 186 THR A CA 1
ATOM 1420 C C . THR A 1 186 ? 17.049 -1.911 -20.335 1.00 91.44 186 THR A C 1
ATOM 1422 O O . THR A 1 186 ? 16.102 -2.032 -21.114 1.00 91.44 186 THR A O 1
ATOM 1425 N N . ALA A 1 187 ? 17.941 -0.943 -20.484 1.00 91.69 187 ALA A N 1
ATOM 1426 C CA . ALA A 1 187 ? 17.948 -0.002 -21.588 1.00 91.69 187 ALA A CA 1
ATOM 1427 C C . ALA A 1 187 ? 18.003 -0.728 -22.947 1.00 91.69 187 ALA A C 1
ATOM 1429 O O . ALA A 1 187 ? 17.296 -0.334 -23.874 1.00 91.69 187 ALA A O 1
ATOM 1430 N N . VAL A 1 188 ? 18.715 -1.856 -23.051 1.00 94.38 188 VAL A N 1
ATOM 1431 C CA . VAL A 1 188 ? 18.708 -2.687 -24.268 1.00 94.38 188 VAL A CA 1
ATOM 1432 C C . VAL A 1 188 ? 17.312 -3.243 -24.565 1.00 94.38 188 VAL A C 1
ATOM 1434 O O . VAL A 1 188 ? 16.832 -3.116 -25.690 1.00 94.38 188 VAL A O 1
ATOM 1437 N N . GLU A 1 189 ? 16.627 -3.810 -23.567 1.00 91.81 189 GLU A N 1
ATOM 1438 C CA . GLU A 1 189 ? 15.247 -4.309 -23.703 1.00 91.81 189 GLU A CA 1
ATOM 1439 C C . GLU A 1 189 ? 14.234 -3.195 -24.021 1.00 91.81 189 GLU A C 1
ATOM 1441 O O . GLU A 1 189 ? 13.176 -3.466 -24.588 1.00 91.81 189 GLU A O 1
ATOM 1446 N N . LEU A 1 190 ? 14.555 -1.947 -23.674 1.00 91.81 190 LEU A N 1
ATOM 1447 C CA . LEU A 1 190 ? 13.764 -0.755 -23.993 1.00 91.81 190 LEU A CA 1
ATOM 1448 C C . LEU A 1 190 ? 14.104 -0.142 -25.362 1.00 91.81 190 LEU A C 1
ATOM 1450 O O . LEU A 1 190 ? 13.487 0.847 -25.751 1.00 91.81 190 LEU A O 1
ATOM 1454 N N . GLY A 1 191 ? 15.048 -0.724 -26.109 1.00 93.38 191 GLY A N 1
ATOM 1455 C CA . GLY A 1 191 ? 15.397 -0.284 -27.461 1.00 93.38 191 GLY A CA 1
ATOM 1456 C C . GLY A 1 191 ? 16.571 0.693 -27.545 1.00 93.38 191 GLY A C 1
ATOM 1457 O O . GLY A 1 191 ? 16.715 1.369 -28.561 1.00 93.38 191 GLY A O 1
ATOM 1458 N N . PHE A 1 192 ? 17.426 0.760 -26.522 1.00 93.44 192 PHE A N 1
ATOM 1459 C CA . PHE A 1 192 ? 18.673 1.531 -26.534 1.00 93.44 192 PHE A CA 1
ATOM 1460 C C . PHE A 1 192 ? 19.878 0.595 -26.750 1.00 93.44 192 PHE A C 1
ATOM 1462 O O . PHE A 1 192 ? 20.524 0.175 -25.790 1.00 93.44 192 PHE A O 1
ATOM 1469 N N . PRO A 1 193 ? 20.196 0.206 -27.999 1.00 93.50 193 PRO A N 1
ATOM 1470 C CA . PRO A 1 193 ? 21.284 -0.729 -28.263 1.00 93.50 193 PRO A CA 1
ATOM 1471 C C . PRO A 1 193 ? 22.639 -0.142 -27.844 1.00 93.50 193 PRO A C 1
ATOM 1473 O O . PRO A 1 193 ? 22.905 1.042 -28.033 1.00 93.50 193 PRO A O 1
ATOM 1476 N N . GLY A 1 194 ? 23.517 -0.989 -27.300 1.00 92.31 194 GLY A N 1
ATOM 1477 C CA . GLY A 1 194 ? 24.860 -0.590 -26.861 1.00 92.31 194 GLY A CA 1
ATOM 1478 C C . GLY A 1 194 ? 24.918 0.097 -25.492 1.00 92.31 194 GLY A C 1
ATOM 1479 O O . GLY A 1 194 ? 26.005 0.475 -25.058 1.00 92.31 194 GLY A O 1
ATOM 1480 N N . SER A 1 195 ? 23.788 0.241 -24.793 1.00 92.75 195 SER A N 1
ATOM 1481 C CA . SER A 1 195 ? 23.765 0.719 -23.410 1.00 92.75 195 SER A CA 1
ATOM 1482 C C . SER A 1 195 ? 24.393 -0.297 -22.453 1.00 92.75 195 SER A C 1
ATOM 1484 O O . SER A 1 195 ? 24.125 -1.496 -22.553 1.00 92.75 195 SER A O 1
ATOM 1486 N N . VAL A 1 196 ? 25.162 0.190 -21.481 1.00 90.88 196 VAL A N 1
ATOM 1487 C CA . VAL A 1 196 ? 25.687 -0.611 -20.369 1.00 90.88 196 VAL A CA 1
ATOM 1488 C C . VAL A 1 196 ? 24.896 -0.262 -19.115 1.00 90.88 196 VAL A C 1
ATOM 1490 O O . VAL A 1 196 ? 24.824 0.909 -18.743 1.00 90.88 196 VAL A O 1
ATOM 1493 N N . GLU A 1 197 ? 24.309 -1.269 -18.470 1.00 86.19 197 GLU A N 1
ATOM 1494 C CA . GLU A 1 197 ? 23.595 -1.067 -17.208 1.00 86.19 197 GLU A CA 1
ATOM 1495 C C . GLU A 1 197 ? 24.572 -0.724 -16.079 1.00 86.19 197 GLU A C 1
ATOM 1497 O O . GLU A 1 197 ? 25.607 -1.389 -15.941 1.00 86.19 197 GLU A O 1
ATOM 1502 N N . PRO A 1 198 ? 24.263 0.278 -15.238 1.00 86.44 198 PRO A N 1
ATOM 1503 C CA . PRO A 1 198 ? 25.027 0.491 -14.024 1.00 86.44 198 PRO A CA 1
ATOM 1504 C C . PRO A 1 198 ? 24.862 -0.713 -13.078 1.00 86.44 198 PRO A C 1
ATOM 1506 O O . PRO A 1 198 ? 23.833 -1.394 -13.103 1.00 86.44 198 PRO A O 1
ATOM 1509 N N . PRO A 1 199 ? 25.845 -0.974 -12.199 1.00 84.88 199 PRO A N 1
ATOM 1510 C CA . PRO A 1 199 ? 25.681 -1.958 -11.137 1.00 84.88 199 PRO A CA 1
ATOM 1511 C C . PRO A 1 199 ? 24.447 -1.652 -10.278 1.00 84.88 199 PRO A C 1
ATOM 1513 O O . PRO A 1 199 ? 24.138 -0.485 -10.018 1.00 84.88 199 PRO A O 1
ATOM 1516 N N . SER A 1 200 ? 23.771 -2.699 -9.797 1.00 80.81 200 SER A N 1
ATOM 1517 C CA . SER A 1 200 ? 22.662 -2.540 -8.852 1.00 80.81 200 SER A CA 1
ATOM 1518 C C . SER A 1 200 ? 23.133 -1.795 -7.602 1.00 80.81 200 SER A C 1
ATOM 1520 O O . SER A 1 200 ? 24.156 -2.136 -7.010 1.00 80.81 200 SER A O 1
ATOM 1522 N N . THR A 1 201 ? 22.362 -0.794 -7.185 1.00 82.44 201 THR A N 1
ATOM 1523 C CA . THR A 1 201 ? 22.567 -0.074 -5.920 1.00 82.44 201 THR A CA 1
ATOM 1524 C C . THR A 1 201 ? 21.815 -0.710 -4.755 1.00 82.44 201 THR A C 1
ATOM 1526 O O . THR A 1 201 ? 21.934 -0.238 -3.625 1.00 82.44 201 THR A O 1
ATOM 1529 N N . ILE A 1 202 ? 21.035 -1.764 -5.013 1.00 82.00 202 ILE A N 1
ATOM 1530 C CA . ILE A 1 202 ? 20.320 -2.507 -3.980 1.00 82.00 202 ILE A CA 1
ATOM 1531 C C . ILE A 1 202 ? 21.296 -3.545 -3.411 1.00 82.00 202 ILE A C 1
ATOM 1533 O O . ILE A 1 202 ? 21.669 -4.466 -4.144 1.00 82.00 202 ILE A O 1
ATOM 1537 N N . PRO A 1 203 ? 21.738 -3.393 -2.151 1.00 73.81 203 PRO A N 1
ATOM 1538 C CA . PRO A 1 203 ? 22.638 -4.352 -1.523 1.00 73.81 203 PRO A CA 1
ATOM 1539 C C . PRO A 1 203 ? 21.971 -5.727 -1.418 1.00 73.81 203 PRO A C 1
ATOM 1541 O O . PRO A 1 203 ? 20.753 -5.825 -1.268 1.00 73.81 203 PRO A O 1
ATOM 1544 N N . ASP A 1 204 ? 22.758 -6.802 -1.474 1.00 69.19 204 ASP A N 1
ATOM 1545 C CA . ASP A 1 204 ? 22.231 -8.113 -1.100 1.00 69.19 204 ASP A CA 1
ATOM 1546 C C . ASP A 1 204 ? 22.071 -8.198 0.432 1.00 69.19 204 ASP A C 1
ATOM 1548 O O . ASP A 1 204 ? 22.568 -7.358 1.182 1.00 69.19 204 ASP A O 1
ATOM 1552 N N . ALA A 1 205 ? 21.369 -9.216 0.930 1.00 61.59 205 ALA A N 1
ATOM 1553 C CA . ALA A 1 205 ? 21.188 -9.396 2.373 1.00 61.59 205 ALA A CA 1
ATOM 1554 C C . ALA A 1 205 ? 22.488 -9.761 3.139 1.00 61.59 205 ALA A C 1
ATOM 1556 O O . ALA A 1 205 ? 22.427 -9.992 4.347 1.00 61.59 205 ALA A O 1
ATOM 1557 N N . ARG A 1 206 ? 23.639 -9.881 2.456 1.00 61.19 206 ARG A N 1
ATOM 1558 C CA . ARG A 1 206 ? 24.964 -10.201 3.019 1.00 61.19 206 ARG A CA 1
ATOM 1559 C C . ARG A 1 206 ? 25.924 -9.003 3.026 1.00 61.19 206 ARG A C 1
ATOM 1561 O O . ARG A 1 206 ? 26.996 -9.134 3.619 1.00 61.19 206 ARG A O 1
ATOM 1568 N N . ALA A 1 207 ? 25.572 -7.912 2.348 1.00 58.16 207 ALA A N 1
ATOM 1569 C CA . ALA A 1 207 ? 26.367 -6.696 2.214 1.00 58.16 207 ALA A CA 1
ATOM 1570 C C . ALA A 1 207 ? 26.409 -5.851 3.496 1.00 58.16 207 ALA A C 1
ATOM 1572 O O . ALA A 1 207 ? 25.447 -5.899 4.299 1.00 58.16 207 ALA A O 1
#

Foldseek 3Di:
DDDDDPPPPPDDLLRVQVVVLVVVVVVQCVVCVPPPDDDDRDGQLVQLLVQLVVVLVDQLDDPVDHDPPVLSVLLSVLLSVCRSVVHQLQRSLVSSCVVCVNVPPCPSVRSSLSSVQSSVSSVQSSVLVVLVVVVLWFQWWAWDADDDPPADPVSLQRGGDTDGSNDDDPPDDGVDGIHTHTHTDDVVSNPNPPDDDDPDPRDRSVD

Organism: NCBI:txid384602

Mean predicted aligned error: 8.74 Å

Radius of gyration: 21.63 Å; Cα contacts (8 Å, |Δi|>4): 215; chains: 1; bounding box: 74×42×53 Å

InterPro domains:
  IPR006528 Phage head morphogenesis domain [PF04233] (76-179)

pLDDT: mean 85.93, std 12.58, range [36.62, 96.19]

Secondary structure (DSSP, 8-state):
------------HHHHHHHHHHHHHHHHHHHHTTSSSPPP-----HHHHHHHHHHTTS--S-TTSPPPTTTHHHHHHHHHHHHHTT--HHHHHHHHHHHTTT--TTHHHHHHHHHHHHHHHHHHHHHHHHHHHTTTTEEEEEEE---STT--HHHHHHTT-EEETTS----PPTT---EEEEEEPPTTTTT-TT--PPPP-S--TT-

Solvent-accessible surface area (backbone atoms only — not comparable to full-atom values): 12353 Å² total; per-residue (Å²): 141,86,86,80,83,83,80,74,88,68,75,50,72,64,56,51,51,51,52,50,49,52,52,51,49,52,56,50,47,70,74,41,69,84,48,98,68,74,82,88,80,91,72,83,61,59,54,26,43,51,39,32,53,59,50,54,75,51,87,80,56,53,85,93,56,68,72,59,78,86,50,47,61,56,46,40,53,36,51,41,51,18,60,70,70,71,45,51,33,62,58,28,12,50,51,40,47,61,76,41,72,66,70,55,87,60,48,66,67,47,35,25,41,42,33,41,34,55,52,50,50,13,47,43,52,30,51,44,54,54,47,54,74,35,54,89,55,36,58,20,27,27,35,39,52,73,94,51,100,86,52,52,68,69,48,48,74,42,25,59,45,75,44,53,51,84,60,87,57,70,88,67,60,87,70,57,73,62,41,66,39,82,30,64,48,53,56,51,82,73,70,38,78,92,61,78,82,76,80,81,85,72,61,55,75,82,109